Protein AF-A0A1E7HFW0-F1 (afdb_monomer)

Mean predicted aligned error: 6.42 Å

Secondary structure (DSSP, 8-state):
-EEEE-SBS-GGGHHHHHHHTT-PPEEEEPPPSSHHHHHHHHHHHHHTS-EEEESSSTHHHHHHHHHTT--EEEE-SSBPPGGGEEEEESSSSEEEEE-HHHHHHHHHT--EEEEEEEEETTEEEEEEPPPBPPP--S-HHHHHHHHHHHHHHHHHHHHHHSGGGB-TTS-TT--S--PPPS-----

Foldseek 3Di:
DEEEEAQFACPLCVQVVCLVVVARAEEEDAQDPDNVVSCVSQCSSPVSPHHYQHPDPRLVVVVVCVVVVHYYYDHWQAADDLQQFAWEDAPNATFTTGLVSLVSCVVVQDWYWYWYWHDDPPDIDIDIDDTDGQDDPPDPLVSSHVVSRVSSVVNNVVCVVVVVGHPPVHPGRPPPDNDHHPPPDDD

Structure (mmCIF, N/CA/C/O backbone):
data_AF-A0A1E7HFW0-F1
#
_entry.id   AF-A0A1E7HFW0-F1
#
loop_
_atom_site.group_PDB
_atom_site.id
_atom_site.type_symbol
_atom_site.label_atom_id
_atom_site.label_alt_id
_atom_site.label_comp_id
_atom_site.label_asym_id
_atom_site.label_entity_id
_atom_site.label_seq_id
_atom_site.pdbx_PDB_ins_code
_atom_site.Cartn_x
_atom_site.Cartn_y
_atom_site.Cartn_z
_atom_site.occupancy
_atom_site.B_iso_or_equiv
_atom_site.auth_seq_id
_atom_site.auth_comp_id
_atom_site.auth_asym_id
_atom_site.auth_atom_id
_atom_site.pdbx_PDB_model_num
ATOM 1 N N . MET A 1 1 ? 1.016 13.185 0.428 1.00 88.38 1 MET A N 1
ATOM 2 C CA . MET A 1 1 ? -0.066 12.323 -0.126 1.00 88.38 1 MET A CA 1
ATOM 3 C C . MET A 1 1 ? 0.080 10.892 0.393 1.00 88.38 1 MET A C 1
ATOM 5 O O . MET A 1 1 ? 1.208 10.469 0.607 1.00 88.38 1 MET A O 1
ATOM 9 N N . LEU A 1 2 ? -1.009 10.140 0.602 1.00 93.56 2 LEU A N 1
ATOM 10 C CA . LEU A 1 2 ? -0.927 8.701 0.902 1.00 93.56 2 LEU A CA 1
ATOM 11 C C . LEU A 1 2 ? -0.995 7.886 -0.392 1.00 93.56 2 LEU A C 1
ATOM 13 O O . LEU A 1 2 ? -1.908 8.076 -1.191 1.00 93.56 2 LEU A O 1
ATOM 17 N N . CYS A 1 3 ? -0.052 6.966 -0.569 1.00 94.75 3 CYS A N 1
ATOM 18 C CA . CYS A 1 3 ? 0.027 6.077 -1.718 1.00 94.75 3 CYS A CA 1
ATOM 19 C C . CYS A 1 3 ? -0.244 4.630 -1.286 1.00 94.75 3 CYS A C 1
ATOM 21 O O . CYS A 1 3 ? 0.474 4.078 -0.448 1.00 94.75 3 CYS A O 1
ATOM 23 N N . LEU A 1 4 ? -1.268 4.009 -1.872 1.00 96.38 4 LEU A N 1
ATOM 24 C CA . LEU A 1 4 ? -1.574 2.587 -1.701 1.00 96.38 4 LEU A CA 1
ATOM 25 C C . LEU A 1 4 ? -0.850 1.773 -2.774 1.00 96.38 4 LEU A C 1
ATOM 27 O O . LEU A 1 4 ? -1.007 2.048 -3.959 1.00 96.38 4 LEU A O 1
ATOM 31 N N . THR A 1 5 ? -0.120 0.738 -2.369 1.00 96.12 5 THR A N 1
ATOM 32 C CA . THR A 1 5 ? 0.483 -0.226 -3.295 1.00 96.12 5 THR A CA 1
ATOM 33 C C . THR A 1 5 ? 0.464 -1.648 -2.717 1.00 96.12 5 THR A C 1
ATOM 35 O O . THR A 1 5 ? -0.148 -1.905 -1.674 1.00 96.12 5 THR A O 1
ATOM 38 N N . ALA A 1 6 ? 1.077 -2.600 -3.417 1.00 96.56 6 ALA A N 1
ATOM 39 C CA . ALA A 1 6 ? 1.129 -4.014 -3.051 1.00 96.56 6 ALA A CA 1
ATOM 40 C C . ALA A 1 6 ? 2.408 -4.669 -3.592 1.00 96.56 6 ALA A C 1
ATOM 42 O O . ALA A 1 6 ? 3.078 -4.098 -4.452 1.00 96.56 6 ALA A O 1
ATOM 43 N N . HIS A 1 7 ? 2.717 -5.887 -3.141 1.00 96.44 7 HIS A N 1
ATOM 44 C CA . HIS A 1 7 ? 3.818 -6.702 -3.658 1.00 96.44 7 HIS A CA 1
ATOM 45 C C . HIS A 1 7 ? 3.451 -7.300 -5.026 1.00 96.44 7 HIS A C 1
ATOM 47 O O . HIS A 1 7 ? 3.286 -8.513 -5.180 1.00 96.44 7 HIS A O 1
ATOM 53 N N . ILE A 1 8 ? 3.263 -6.427 -6.015 1.00 96.06 8 ILE A N 1
ATOM 54 C CA . ILE A 1 8 ? 2.925 -6.760 -7.397 1.00 96.06 8 ILE A CA 1
ATOM 55 C C . ILE A 1 8 ? 3.973 -6.175 -8.345 1.00 96.06 8 ILE A C 1
ATOM 57 O O . ILE A 1 8 ? 4.439 -5.054 -8.139 1.00 96.06 8 ILE A O 1
ATOM 61 N N . GLY A 1 9 ? 4.347 -6.944 -9.368 1.00 94.94 9 GLY A N 1
ATOM 62 C CA . GLY A 1 9 ? 5.375 -6.566 -10.332 1.00 94.94 9 GLY A CA 1
ATOM 63 C C . GLY A 1 9 ? 6.689 -6.219 -9.635 1.00 94.94 9 GLY A C 1
ATOM 64 O O . GLY A 1 9 ? 7.229 -7.036 -8.892 1.00 94.94 9 GLY A O 1
ATOM 65 N N . ASN A 1 10 ? 7.197 -5.006 -9.865 1.00 91.88 10 ASN A N 1
ATOM 66 C CA . ASN A 1 10 ? 8.382 -4.502 -9.170 1.00 91.88 10 ASN A CA 1
ATOM 67 C C . ASN A 1 10 ? 8.060 -3.214 -8.404 1.00 91.88 10 ASN A C 1
ATOM 69 O O . ASN A 1 10 ? 8.336 -2.104 -8.855 1.00 91.88 10 ASN A O 1
ATOM 73 N N . TRP A 1 11 ? 7.463 -3.370 -7.227 1.00 91.38 11 TRP A N 1
ATOM 74 C CA . TRP A 1 11 ? 7.089 -2.246 -6.369 1.00 91.38 11 TRP A CA 1
ATOM 75 C C . TRP A 1 11 ? 8.300 -1.447 -5.856 1.00 91.38 11 TRP A C 1
ATOM 77 O O . TRP A 1 11 ? 8.152 -0.265 -5.557 1.00 91.38 11 TRP A O 1
ATOM 87 N N . GLU A 1 12 ? 9.493 -2.051 -5.777 1.00 87.81 12 GLU A N 1
ATOM 88 C CA . GLU A 1 12 ? 10.718 -1.381 -5.304 1.00 87.81 12 GLU A CA 1
ATOM 89 C C . GLU A 1 12 ? 11.195 -0.278 -6.258 1.00 87.81 12 GLU A C 1
ATOM 91 O O . GLU A 1 12 ? 11.922 0.618 -5.841 1.00 87.81 12 GLU A O 1
ATOM 96 N N . ILE A 1 13 ? 10.762 -0.307 -7.524 1.00 89.38 13 ILE A N 1
ATOM 97 C CA . ILE A 1 13 ? 11.070 0.738 -8.509 1.00 89.38 13 ILE A CA 1
ATOM 98 C C . ILE A 1 13 ? 10.159 1.969 -8.342 1.00 89.38 13 ILE A C 1
ATOM 100 O O . ILE A 1 13 ? 10.544 3.067 -8.743 1.00 89.38 13 ILE A O 1
ATOM 104 N N . ILE A 1 14 ? 8.975 1.831 -7.726 1.00 91.19 14 ILE A N 1
ATOM 105 C CA . ILE A 1 14 ? 8.011 2.939 -7.577 1.00 91.19 14 ILE A CA 1
ATOM 106 C C . ILE A 1 14 ? 8.654 4.172 -6.920 1.00 91.19 14 ILE A C 1
ATOM 108 O O . ILE A 1 14 ? 8.516 5.258 -7.486 1.00 91.19 14 ILE A O 1
ATOM 112 N N . PRO A 1 15 ? 9.385 4.055 -5.789 1.00 88.06 15 PRO A N 1
ATOM 113 C CA . PRO A 1 15 ? 10.046 5.199 -5.176 1.00 88.06 15 PRO A CA 1
ATOM 114 C C . PRO A 1 15 ? 10.989 5.947 -6.115 1.00 88.06 15 PRO A C 1
ATOM 116 O O . PRO A 1 15 ? 10.942 7.171 -6.172 1.00 88.06 15 PRO A O 1
ATOM 119 N N . SER A 1 16 ? 11.797 5.220 -6.889 1.00 86.56 16 SER A N 1
ATOM 120 C CA . SER A 1 16 ? 12.740 5.813 -7.837 1.00 86.56 16 SER A CA 1
ATOM 121 C C . SER A 1 16 ? 12.022 6.544 -8.970 1.00 86.56 16 SER A C 1
ATOM 123 O O . SER A 1 16 ? 12.433 7.642 -9.331 1.00 86.56 16 SER A O 1
ATOM 125 N N . VAL A 1 17 ? 10.928 5.984 -9.502 1.00 88.81 17 VAL A N 1
ATOM 126 C CA . VAL A 1 17 ? 10.126 6.659 -10.538 1.00 88.81 17 VAL A CA 1
ATOM 127 C C . VAL A 1 17 ? 9.519 7.950 -9.993 1.00 88.81 17 VAL A C 1
ATOM 129 O O . VAL A 1 17 ? 9.636 8.984 -10.640 1.00 88.81 17 VAL A O 1
ATOM 132 N N . LEU A 1 18 ? 8.918 7.918 -8.799 1.00 89.06 18 LEU A N 1
ATOM 133 C CA . LEU A 1 18 ? 8.331 9.111 -8.175 1.00 89.06 18 LEU A CA 1
ATOM 134 C C . LEU A 1 18 ? 9.384 10.192 -7.903 1.00 89.06 18 LEU A C 1
ATOM 136 O O . LEU A 1 18 ? 9.167 11.356 -8.226 1.00 89.06 18 LEU A O 1
ATOM 140 N N . SER A 1 19 ? 10.560 9.804 -7.407 1.00 87.00 19 SER A N 1
ATOM 141 C CA . SER A 1 19 ? 11.686 10.722 -7.245 1.00 87.00 19 SER A CA 1
ATOM 142 C C . SER A 1 19 ? 12.137 11.364 -8.560 1.00 87.00 19 SER A C 1
ATOM 144 O O . SER A 1 19 ? 12.390 12.565 -8.591 1.00 87.00 19 SER A O 1
ATOM 146 N N . LEU A 1 20 ? 12.233 10.594 -9.650 1.00 86.62 20 LEU A N 1
ATOM 147 C CA . LEU A 1 20 ? 12.609 11.118 -10.971 1.00 86.62 20 LEU A CA 1
ATOM 148 C C . LEU A 1 20 ? 11.553 12.069 -11.555 1.00 86.62 20 LEU A C 1
ATOM 150 O O . LEU A 1 20 ? 11.892 12.922 -12.369 1.00 86.62 20 LEU A O 1
ATOM 154 N N . LEU A 1 21 ? 10.295 11.942 -11.127 1.00 86.94 21 LEU A N 1
ATOM 155 C CA . LEU A 1 21 ? 9.209 12.862 -11.471 1.00 86.94 21 LEU A CA 1
ATOM 156 C C . LEU A 1 21 ? 9.182 14.126 -10.590 1.00 86.94 21 LEU A C 1
ATOM 158 O O . LEU A 1 21 ? 8.360 15.004 -10.832 1.00 86.94 21 LEU A O 1
ATOM 162 N N . GLY A 1 22 ? 10.088 14.244 -9.612 1.00 84.56 22 GLY A N 1
ATOM 163 C CA . GLY A 1 22 ? 10.210 15.406 -8.728 1.00 84.56 22 GLY A CA 1
ATOM 164 C C . GLY A 1 22 ? 9.552 15.246 -7.355 1.00 84.56 22 GLY A C 1
ATOM 165 O O . GLY A 1 22 ? 9.647 16.159 -6.540 1.00 84.56 22 GLY A O 1
ATOM 166 N N . ASP A 1 23 ? 8.953 14.087 -7.062 1.00 85.25 23 ASP A N 1
ATOM 167 C CA . ASP A 1 23 ? 8.208 13.824 -5.826 1.00 85.25 23 ASP A CA 1
ATOM 168 C C . ASP A 1 23 ? 8.845 12.685 -5.004 1.00 85.25 23 ASP A C 1
ATOM 170 O O . ASP A 1 23 ? 8.295 11.579 -4.936 1.00 85.25 23 ASP A O 1
ATOM 174 N N . PRO A 1 24 ? 10.007 12.902 -4.356 1.00 83.19 24 PRO A N 1
ATOM 175 C CA . PRO A 1 24 ? 10.690 11.852 -3.608 1.00 83.19 24 PRO A CA 1
ATOM 176 C C . PRO A 1 24 ? 9.816 11.322 -2.455 1.00 83.19 24 PRO A C 1
ATOM 178 O O . PRO A 1 24 ? 9.456 12.077 -1.541 1.00 83.19 24 PRO A O 1
ATOM 181 N N . PRO A 1 25 ? 9.459 10.023 -2.454 1.00 86.19 25 PRO A N 1
ATOM 182 C CA . PRO A 1 25 ? 8.541 9.483 -1.466 1.00 86.19 25 PRO A CA 1
ATOM 183 C C . PRO A 1 25 ? 9.260 8.983 -0.209 1.00 86.19 25 PRO A C 1
ATOM 185 O O . PRO A 1 25 ? 10.434 8.608 -0.209 1.00 86.19 25 PRO A O 1
ATOM 188 N N . ALA A 1 26 ? 8.500 8.890 0.877 1.00 84.56 26 ALA A N 1
ATOM 189 C CA . ALA A 1 26 ? 8.861 8.171 2.083 1.00 84.56 26 ALA A CA 1
ATOM 190 C C . ALA A 1 26 ? 8.182 6.789 2.095 1.00 84.56 26 ALA A C 1
ATOM 192 O O . ALA A 1 26 ? 6.956 6.670 2.093 1.00 84.56 26 ALA A O 1
ATOM 193 N N . SER A 1 27 ? 8.977 5.724 2.116 1.00 81.62 27 SER A N 1
ATOM 194 C CA . SER A 1 27 ? 8.494 4.340 2.095 1.00 81.62 27 SER A CA 1
ATOM 195 C C . SER A 1 27 ? 8.430 3.773 3.508 1.00 81.62 27 SER A C 1
ATOM 197 O O . SER A 1 27 ? 9.433 3.779 4.220 1.00 81.62 27 SER A O 1
ATOM 199 N N . VAL A 1 28 ? 7.274 3.256 3.932 1.00 80.75 28 VAL A N 1
ATOM 200 C CA . VAL A 1 28 ? 7.159 2.586 5.237 1.00 80.75 28 VAL A CA 1
ATOM 201 C C . VAL A 1 28 ? 7.624 1.138 5.103 1.00 80.75 28 VAL A C 1
ATOM 203 O O . VAL A 1 28 ? 7.056 0.375 4.326 1.00 80.75 28 VAL A O 1
ATOM 206 N N . GLY A 1 29 ? 8.642 0.742 5.867 1.00 75.88 29 GLY A N 1
ATOM 207 C CA . GLY A 1 29 ? 9.241 -0.590 5.763 1.00 75.88 29 GLY A CA 1
ATOM 208 C C . GLY A 1 29 ? 9.782 -1.115 7.087 1.00 75.88 29 GLY A C 1
ATOM 209 O O . GLY A 1 29 ? 9.997 -0.363 8.037 1.00 75.88 29 GLY A O 1
ATOM 210 N N . ARG A 1 30 ? 9.964 -2.433 7.184 1.00 72.75 30 ARG A N 1
ATOM 211 C CA . ARG A 1 30 ? 10.752 -3.058 8.256 1.00 72.75 30 ARG A CA 1
ATOM 212 C C . ARG A 1 30 ? 12.169 -3.291 7.736 1.00 72.75 30 ARG A C 1
ATOM 214 O O . ARG A 1 30 ? 12.279 -3.656 6.565 1.00 72.75 30 ARG A O 1
ATOM 221 N N . PRO A 1 31 ? 13.204 -3.119 8.575 1.00 73.19 31 PRO A N 1
ATOM 222 C CA . PRO A 1 31 ? 14.538 -3.588 8.235 1.00 73.19 31 PRO A CA 1
ATOM 223 C C . PRO A 1 31 ? 14.492 -5.072 7.875 1.00 73.19 31 PRO A C 1
ATOM 225 O O . PRO A 1 31 ? 13.770 -5.847 8.514 1.00 73.19 31 PRO A O 1
ATOM 228 N N . LEU A 1 32 ? 15.225 -5.455 6.838 1.00 76.62 32 LEU A N 1
ATOM 229 C CA . LEU A 1 32 ? 15.355 -6.848 6.426 1.00 76.62 32 LEU A CA 1
ATOM 230 C C . LEU A 1 32 ? 16.324 -7.576 7.367 1.00 76.62 32 LEU A C 1
ATOM 232 O O . LEU A 1 32 ? 17.281 -6.989 7.865 1.00 76.62 32 LEU A O 1
ATOM 236 N N . GLU A 1 33 ? 16.084 -8.869 7.610 1.00 77.38 33 GLU A N 1
ATOM 237 C CA . GLU A 1 33 ? 16.897 -9.660 8.553 1.00 77.38 33 GLU A CA 1
ATOM 238 C C . GLU A 1 33 ? 18.359 -9.776 8.100 1.00 77.38 33 GLU A C 1
ATOM 240 O O . GLU A 1 33 ? 19.281 -9.743 8.915 1.00 77.38 33 GLU A O 1
ATOM 245 N N . PHE A 1 34 ? 18.586 -9.869 6.787 1.00 84.56 34 PHE A N 1
ATOM 246 C CA . PHE A 1 34 ? 19.926 -9.928 6.223 1.00 84.56 34 PHE A CA 1
ATOM 247 C C . PHE A 1 34 ? 20.457 -8.526 5.906 1.00 84.56 34 PHE A C 1
ATOM 249 O O . PHE A 1 34 ? 20.066 -7.896 4.922 1.00 84.56 34 PHE A O 1
ATOM 256 N N . ARG A 1 35 ? 21.404 -8.062 6.728 1.00 81.25 35 ARG A N 1
ATOM 257 C CA . ARG A 1 35 ? 21.937 -6.689 6.710 1.00 81.25 35 ARG A CA 1
ATOM 258 C C . ARG A 1 35 ? 22.440 -6.213 5.346 1.00 81.25 35 ARG A C 1
ATOM 260 O O . ARG A 1 35 ? 22.181 -5.074 4.978 1.00 81.25 35 ARG A O 1
ATOM 267 N N . ALA A 1 36 ? 23.166 -7.041 4.594 1.00 80.50 36 ALA A N 1
ATOM 268 C CA . ALA A 1 36 ? 23.695 -6.606 3.297 1.00 80.50 36 ALA A CA 1
ATOM 269 C C . ALA A 1 36 ? 22.567 -6.327 2.289 1.00 80.50 36 ALA A C 1
ATOM 271 O O . ALA A 1 36 ? 22.640 -5.373 1.518 1.00 80.50 36 ALA A O 1
ATOM 272 N N . PHE A 1 37 ? 21.492 -7.116 2.342 1.00 80.19 37 PHE A N 1
ATOM 273 C CA . PHE A 1 37 ? 20.3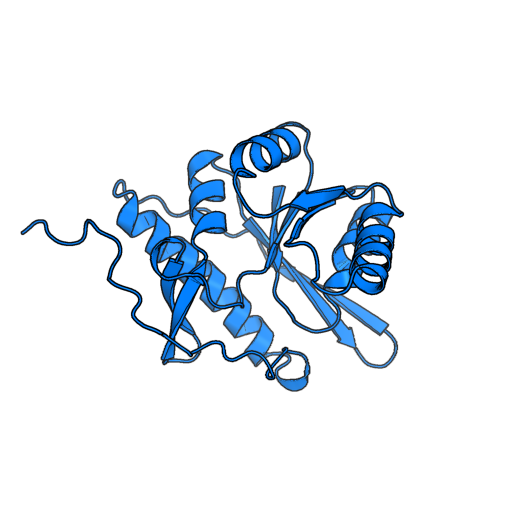16 -6.897 1.507 1.00 80.19 37 PHE A CA 1
ATOM 274 C C . PHE A 1 37 ? 19.479 -5.709 1.996 1.00 80.19 37 PHE A C 1
ATOM 276 O O . PHE A 1 37 ? 18.993 -4.937 1.176 1.00 80.19 37 PHE A O 1
ATOM 283 N N . ASP A 1 38 ? 19.385 -5.495 3.312 1.00 82.38 38 ASP A N 1
ATOM 284 C CA . ASP A 1 38 ? 18.758 -4.298 3.889 1.00 82.38 38 ASP A CA 1
ATOM 285 C C . ASP A 1 38 ? 19.436 -3.000 3.422 1.00 82.38 38 ASP A C 1
ATOM 287 O O . ASP A 1 38 ? 18.758 -2.062 2.999 1.00 82.38 38 ASP A O 1
ATOM 291 N N . LEU A 1 39 ? 20.774 -2.969 3.427 1.00 82.38 39 LEU A N 1
ATOM 292 C CA . LEU A 1 39 ? 21.561 -1.831 2.943 1.00 82.38 39 LEU A CA 1
ATOM 293 C C . LEU A 1 39 ? 21.359 -1.591 1.445 1.00 82.38 39 LEU A C 1
ATOM 295 O O . LEU A 1 39 ? 21.209 -0.446 1.027 1.00 82.38 39 LEU A O 1
ATOM 299 N N . LEU A 1 40 ? 21.316 -2.659 0.647 1.00 82.50 40 LEU A N 1
ATOM 300 C CA . LEU A 1 40 ? 21.077 -2.571 -0.791 1.00 82.50 40 LEU A CA 1
ATOM 301 C C . LEU A 1 40 ? 19.680 -2.010 -1.092 1.00 82.50 40 LEU A C 1
ATOM 303 O O . LEU A 1 40 ? 19.555 -1.037 -1.834 1.00 82.50 40 LEU A O 1
ATOM 307 N N . VAL A 1 41 ? 18.632 -2.576 -0.487 1.00 79.56 41 VAL A N 1
ATOM 308 C CA . VAL A 1 41 ? 17.240 -2.139 -0.699 1.00 79.56 41 VAL A CA 1
ATOM 309 C C . VAL A 1 41 ? 17.027 -0.716 -0.187 1.00 79.56 41 VAL A C 1
ATOM 311 O O . VAL A 1 41 ? 16.412 0.104 -0.870 1.00 79.56 41 VAL A O 1
ATOM 314 N N . SER A 1 42 ? 17.562 -0.393 0.991 1.00 79.12 42 SER A N 1
ATOM 315 C CA . SER A 1 42 ? 17.499 0.965 1.534 1.00 79.12 42 SER A CA 1
ATOM 316 C C . SER A 1 42 ? 18.232 1.953 0.633 1.00 79.12 42 SER A C 1
ATOM 318 O O . SER A 1 42 ? 17.673 3.001 0.331 1.00 79.12 42 SER A O 1
ATOM 320 N N . GLY A 1 43 ? 19.411 1.585 0.122 1.00 79.62 43 GLY A N 1
ATOM 321 C CA . GLY A 1 43 ? 20.163 2.384 -0.842 1.00 79.62 43 GLY A CA 1
ATOM 322 C C . GLY A 1 43 ? 19.342 2.717 -2.085 1.00 79.62 43 GLY A C 1
ATOM 323 O O . GLY A 1 43 ? 19.230 3.888 -2.432 1.00 79.62 43 GLY A O 1
ATOM 324 N N . PHE A 1 44 ? 18.679 1.731 -2.701 1.00 78.19 44 PHE A N 1
ATOM 325 C CA . PHE A 1 44 ? 17.788 1.976 -3.846 1.00 78.19 44 PHE A CA 1
ATOM 326 C C . PHE A 1 44 ? 16.634 2.929 -3.513 1.00 78.19 44 PHE A C 1
ATOM 328 O O . PHE A 1 44 ? 16.320 3.825 -4.298 1.00 78.19 44 PHE A O 1
ATOM 335 N N . ARG A 1 45 ? 16.023 2.770 -2.333 1.00 78.00 45 ARG A N 1
ATOM 336 C CA . ARG A 1 45 ? 14.902 3.607 -1.878 1.00 78.00 45 ARG A CA 1
ATOM 337 C C . ARG A 1 45 ? 15.314 5.037 -1.531 1.00 78.00 45 ARG A C 1
ATOM 339 O O . ARG A 1 45 ? 14.467 5.925 -1.598 1.00 78.00 45 ARG A O 1
ATOM 346 N N . THR A 1 46 ? 16.574 5.272 -1.164 1.00 81.50 46 THR A N 1
ATOM 347 C CA . THR A 1 46 ? 17.077 6.603 -0.789 1.00 81.50 46 THR A CA 1
ATOM 348 C C . THR A 1 46 ? 17.908 7.283 -1.871 1.00 81.50 46 THR A C 1
ATOM 350 O O . THR A 1 46 ? 18.128 8.487 -1.774 1.00 81.50 46 THR A O 1
ATOM 353 N N . TRP A 1 47 ? 18.358 6.556 -2.902 1.00 75.25 47 TRP A N 1
ATOM 354 C CA . TRP A 1 47 ? 19.275 7.070 -3.929 1.00 75.25 47 TRP A CA 1
ATOM 355 C C . TRP A 1 47 ? 18.768 8.378 -4.545 1.00 75.25 47 TRP A C 1
ATOM 357 O O . TRP A 1 47 ? 19.484 9.374 -4.572 1.00 75.25 47 TRP A O 1
ATOM 367 N N . HIS A 1 48 ? 17.504 8.427 -4.958 1.00 75.25 48 HIS A N 1
ATOM 368 C CA . HIS A 1 48 ? 16.925 9.615 -5.586 1.00 75.25 48 HIS A CA 1
ATOM 369 C C . HIS A 1 48 ? 16.202 10.532 -4.581 1.00 75.25 48 HIS A C 1
ATOM 371 O O . HIS A 1 48 ? 15.134 11.067 -4.864 1.00 75.25 48 HIS A O 1
ATOM 377 N N . GLY A 1 49 ? 16.745 10.681 -3.368 1.00 75.75 49 GLY A N 1
ATOM 378 C CA . GLY A 1 49 ? 16.204 11.581 -2.339 1.00 75.75 49 GLY A CA 1
ATOM 379 C C . GLY A 1 49 ? 14.985 11.047 -1.579 1.00 75.75 49 GLY A C 1
ATOM 380 O O . GLY A 1 49 ? 14.415 11.765 -0.760 1.00 75.75 49 GLY A O 1
ATOM 381 N N . GLY A 1 50 ? 14.585 9.796 -1.827 1.00 78.50 50 GLY A N 1
ATOM 382 C CA . GLY A 1 50 ? 13.562 9.115 -1.038 1.00 78.50 50 GLY A CA 1
ATOM 383 C C . GLY A 1 50 ? 14.029 8.827 0.392 1.00 78.50 50 GLY A C 1
ATOM 384 O O . GLY A 1 50 ? 15.207 8.942 0.734 1.00 78.50 50 GLY A O 1
ATOM 385 N N . SER A 1 51 ? 13.099 8.431 1.256 1.00 80.94 51 SER A N 1
ATOM 386 C CA . SER A 1 51 ? 13.416 8.039 2.635 1.00 80.94 51 SER A CA 1
ATOM 387 C C . SER A 1 51 ? 12.720 6.740 3.023 1.00 80.94 51 SER A C 1
ATOM 389 O O . SER A 1 51 ? 11.679 6.384 2.471 1.00 80.94 51 SER A O 1
ATOM 391 N N . VAL A 1 52 ? 13.289 6.015 3.987 1.00 81.88 52 VAL A N 1
ATOM 392 C CA . VAL A 1 52 ? 12.668 4.816 4.562 1.00 81.88 52 VAL A CA 1
ATOM 393 C C . VAL A 1 52 ? 12.236 5.127 5.988 1.00 81.88 52 VAL A C 1
ATOM 395 O O . VAL A 1 52 ? 13.048 5.500 6.831 1.00 81.88 52 VAL A O 1
ATOM 398 N N . ILE A 1 53 ? 10.943 4.973 6.262 1.00 81.12 53 ILE A N 1
ATOM 399 C CA . ILE A 1 53 ? 10.377 5.118 7.599 1.00 81.12 53 ILE A CA 1
ATOM 400 C C . ILE A 1 53 ? 10.278 3.716 8.219 1.00 81.12 53 ILE A C 1
ATOM 402 O O . ILE A 1 53 ? 9.511 2.889 7.711 1.00 81.12 53 ILE A O 1
ATOM 406 N N . PRO A 1 54 ? 11.004 3.426 9.315 1.00 76.88 54 PRO A N 1
ATOM 407 C CA . PRO A 1 54 ? 10.934 2.127 9.972 1.00 76.88 54 PRO A CA 1
ATOM 408 C C . PRO A 1 54 ? 9.527 1.859 10.517 1.00 76.88 54 PRO A C 1
ATOM 410 O O . PRO A 1 54 ? 8.799 2.771 10.901 1.00 76.88 54 PRO A O 1
ATOM 413 N N . THR A 1 55 ? 9.115 0.595 10.562 1.00 68.62 55 THR A N 1
ATOM 414 C CA . THR A 1 55 ? 7.805 0.202 11.099 1.00 68.62 55 THR A CA 1
ATOM 415 C C . THR A 1 55 ? 7.869 0.094 12.624 1.00 68.62 55 THR A C 1
ATOM 417 O O . THR A 1 55 ? 8.720 -0.615 13.149 1.00 68.62 55 THR A O 1
ATOM 420 N N . GLY A 1 56 ? 6.931 0.737 13.328 1.00 62.62 56 GLY A N 1
ATOM 421 C CA . GLY A 1 56 ? 6.882 0.795 14.798 1.00 62.62 56 GLY A CA 1
ATOM 422 C C . GLY A 1 56 ? 7.149 2.216 15.303 1.00 62.62 56 GLY A C 1
ATOM 423 O O . GLY A 1 56 ? 8.132 2.833 14.919 1.00 62.62 56 GLY A O 1
ATOM 424 N N . HIS A 1 57 ? 6.228 2.781 16.096 1.00 57.44 57 HIS A N 1
ATOM 425 C CA . HIS A 1 57 ? 6.243 4.189 16.558 1.00 57.44 57 HIS A CA 1
ATOM 426 C C . HIS A 1 57 ? 6.369 5.260 15.445 1.00 57.44 57 HIS A C 1
ATOM 428 O O . HIS A 1 57 ? 6.621 6.437 15.700 1.00 57.44 57 HIS A O 1
ATOM 434 N N . SER A 1 58 ? 6.103 4.877 14.196 1.00 68.81 58 SER A N 1
ATOM 435 C CA . SER A 1 58 ? 6.346 5.672 12.990 1.00 68.81 58 SER A CA 1
ATOM 436 C C . SER A 1 58 ? 5.250 6.666 12.633 1.00 68.81 58 SER A C 1
ATOM 438 O O . SER A 1 58 ? 5.446 7.503 11.758 1.00 68.81 58 SER A O 1
ATOM 440 N N . MET A 1 59 ? 4.115 6.637 13.333 1.00 76.38 59 MET A N 1
ATOM 441 C CA . MET A 1 59 ? 2.984 7.533 13.082 1.00 76.38 59 MET A CA 1
ATOM 442 C C . MET A 1 59 ? 3.407 9.010 13.112 1.00 76.38 59 MET A C 1
ATOM 444 O O . MET A 1 59 ? 3.002 9.783 12.251 1.00 76.38 59 MET A O 1
ATOM 448 N N . ARG A 1 60 ? 4.261 9.416 14.063 1.00 80.75 60 ARG A N 1
ATOM 449 C CA . ARG A 1 60 ? 4.751 10.803 14.152 1.00 80.75 60 ARG A CA 1
ATOM 450 C C . ARG A 1 60 ? 5.629 11.182 12.955 1.00 80.75 60 ARG A C 1
ATOM 452 O O . ARG A 1 60 ? 5.503 12.293 12.449 1.00 80.75 60 ARG A O 1
ATOM 459 N N . ILE A 1 61 ? 6.483 10.264 12.502 1.00 83.75 61 ILE A N 1
ATOM 460 C CA . ILE A 1 61 ? 7.386 10.471 11.360 1.00 83.75 61 ILE A CA 1
ATOM 461 C C . ILE A 1 61 ? 6.579 10.543 10.062 1.00 83.75 61 ILE A C 1
ATOM 463 O O . ILE A 1 61 ? 6.756 11.477 9.289 1.00 83.75 61 ILE A O 1
ATOM 467 N N . ILE A 1 62 ? 5.626 9.627 9.873 1.00 85.44 62 ILE A N 1
ATOM 468 C CA . ILE A 1 62 ? 4.708 9.619 8.729 1.00 85.44 62 ILE A CA 1
ATOM 469 C C . ILE A 1 62 ? 3.923 10.931 8.668 1.00 85.44 62 ILE A C 1
ATOM 471 O O . ILE A 1 62 ? 3.874 11.575 7.626 1.00 85.44 62 ILE A O 1
ATOM 475 N N . LEU A 1 63 ? 3.352 11.372 9.793 1.00 84.88 63 LEU A N 1
ATOM 476 C CA . LEU A 1 63 ? 2.624 12.641 9.854 1.00 84.88 63 LEU A CA 1
ATOM 477 C C . LEU A 1 63 ? 3.526 13.843 9.550 1.00 84.88 63 LEU A C 1
ATOM 479 O O . LEU A 1 63 ? 3.071 14.782 8.903 1.00 84.88 63 LEU A O 1
ATOM 483 N N . LYS A 1 64 ? 4.790 13.827 9.992 1.00 85.69 64 LYS A N 1
ATOM 484 C CA . LYS A 1 64 ? 5.764 14.876 9.662 1.00 85.69 64 LYS A CA 1
ATOM 485 C C . LYS A 1 64 ? 6.062 14.902 8.159 1.00 85.69 64 LYS A C 1
ATOM 487 O O . LYS A 1 64 ? 5.975 15.973 7.573 1.00 85.69 64 LYS A O 1
ATOM 492 N N . ALA A 1 65 ? 6.335 13.749 7.548 1.00 85.44 65 ALA A N 1
ATOM 493 C CA . ALA A 1 65 ? 6.583 13.638 6.110 1.00 85.44 65 ALA A CA 1
ATOM 494 C C . ALA A 1 65 ? 5.375 14.126 5.293 1.00 85.44 65 ALA A C 1
ATOM 496 O O . ALA A 1 65 ? 5.513 14.939 4.386 1.00 85.44 65 ALA A O 1
ATOM 497 N N . LEU A 1 66 ? 4.161 13.722 5.679 1.00 86.25 66 LEU A N 1
ATOM 498 C CA . LEU A 1 66 ? 2.931 14.174 5.026 1.00 86.25 66 LEU A CA 1
ATOM 499 C C . LEU A 1 66 ? 2.722 15.690 5.146 1.00 86.25 66 LEU A C 1
ATOM 501 O O . LEU A 1 66 ? 2.316 16.317 4.172 1.00 86.25 66 LEU A O 1
ATOM 505 N N . LYS A 1 67 ? 3.023 16.289 6.308 1.00 84.69 67 LYS A N 1
ATOM 506 C CA . LYS A 1 67 ? 2.981 17.751 6.499 1.00 84.69 67 LYS A CA 1
ATOM 507 C C . LYS A 1 67 ? 4.005 18.499 5.643 1.00 84.69 67 LYS A C 1
ATOM 509 O O . LYS A 1 67 ? 3.778 19.657 5.327 1.00 84.69 67 LYS A O 1
ATOM 514 N N . GLN A 1 68 ? 5.111 17.852 5.286 1.00 84.88 68 GLN A N 1
ATOM 515 C CA . GLN A 1 68 ? 6.150 18.400 4.409 1.00 84.88 68 GLN A CA 1
ATOM 516 C C . GLN A 1 68 ? 5.834 18.198 2.917 1.00 84.88 68 GLN A C 1
ATOM 518 O O . GLN A 1 68 ? 6.674 18.487 2.076 1.00 84.88 68 GLN A O 1
ATOM 523 N N . GLY A 1 69 ? 4.641 17.696 2.581 1.00 82.06 69 GLY A N 1
ATOM 524 C CA . GLY A 1 69 ? 4.224 17.452 1.200 1.00 82.06 69 GLY A CA 1
ATOM 525 C C . GLY A 1 69 ? 4.664 16.099 0.637 1.00 82.06 69 GLY A C 1
ATOM 526 O O . GLY A 1 69 ? 4.229 15.740 -0.452 1.00 82.06 69 GLY A O 1
ATOM 527 N N . SER A 1 70 ? 5.436 15.294 1.376 1.00 86.38 70 SER A N 1
ATOM 528 C CA . SER A 1 70 ? 5.947 14.017 0.871 1.00 86.38 70 SER A CA 1
ATOM 529 C C . SER A 1 70 ? 4.832 13.015 0.548 1.00 86.38 70 SER A C 1
ATOM 531 O O . SER A 1 70 ? 3.766 12.962 1.184 1.00 86.38 70 SER A O 1
ATOM 533 N N . ILE A 1 71 ? 5.103 12.157 -0.433 1.00 90.31 71 ILE A N 1
ATOM 534 C CA . ILE A 1 71 ? 4.296 10.971 -0.720 1.00 90.31 71 ILE A CA 1
ATOM 535 C C . ILE A 1 71 ? 4.696 9.872 0.264 1.00 90.31 71 ILE A C 1
ATOM 537 O O . ILE A 1 71 ? 5.878 9.592 0.414 1.00 90.31 71 ILE A O 1
ATOM 541 N N . VAL A 1 72 ? 3.736 9.233 0.933 1.00 90.88 72 VAL A N 1
ATOM 542 C CA . VAL A 1 72 ? 4.004 8.094 1.821 1.00 90.88 72 VAL A CA 1
ATOM 543 C C . VAL A 1 72 ? 3.421 6.821 1.227 1.00 90.88 72 VAL A C 1
ATOM 545 O O . VAL A 1 72 ? 2.200 6.692 1.131 1.00 90.88 72 VAL A O 1
ATOM 548 N N . GLY A 1 73 ? 4.293 5.889 0.840 1.00 90.75 73 GLY A N 1
ATOM 549 C CA . GLY A 1 73 ? 3.924 4.597 0.257 1.00 90.75 73 GLY A CA 1
ATOM 550 C C . GLY A 1 73 ? 3.655 3.528 1.316 1.00 90.75 73 GLY A C 1
ATOM 551 O O . GLY A 1 73 ? 4.475 3.322 2.215 1.00 90.75 73 GLY A O 1
ATOM 552 N N . ILE A 1 74 ? 2.515 2.839 1.203 1.00 91.62 74 ILE A N 1
ATOM 553 C CA . ILE A 1 74 ? 2.108 1.745 2.094 1.00 91.62 74 ILE A CA 1
ATOM 554 C C . ILE A 1 74 ? 1.698 0.518 1.271 1.00 91.62 74 ILE A C 1
ATOM 556 O O . ILE A 1 74 ? 0.805 0.595 0.425 1.00 91.62 74 ILE A O 1
ATOM 560 N N . LEU A 1 75 ? 2.320 -0.626 1.574 1.00 93.81 75 LEU A N 1
ATOM 561 C CA . LEU A 1 75 ? 1.958 -1.935 1.029 1.00 93.81 75 LEU A CA 1
ATOM 562 C C . LEU A 1 75 ? 0.897 -2.592 1.921 1.00 93.81 75 LEU A C 1
ATOM 564 O O . LEU A 1 75 ? 1.132 -2.792 3.114 1.00 93.81 75 LEU A O 1
ATOM 568 N N . LEU A 1 76 ? -0.271 -2.916 1.358 1.00 94.44 76 LEU A N 1
ATOM 569 C CA . LEU A 1 76 ? -1.445 -3.366 2.132 1.00 94.44 76 LEU A CA 1
ATOM 570 C C . LEU A 1 76 ? -1.744 -4.874 2.017 1.00 94.44 76 LEU A C 1
ATOM 572 O O . LEU A 1 76 ? -2.643 -5.398 2.667 1.00 94.44 76 LEU A O 1
ATOM 576 N N . ASP A 1 77 ? -1.007 -5.596 1.186 1.00 94.12 77 ASP A N 1
ATOM 577 C CA . ASP A 1 77 ? -1.332 -6.958 0.759 1.00 94.12 77 ASP A CA 1
ATOM 578 C C . ASP A 1 77 ? -0.681 -8.064 1.601 1.00 94.12 77 ASP A C 1
ATOM 580 O O . ASP A 1 77 ? -0.903 -9.245 1.344 1.00 94.12 77 ASP A O 1
ATOM 584 N N . GLN A 1 78 ? 0.085 -7.710 2.633 1.00 91.75 78 GLN A N 1
ATOM 585 C CA . GLN A 1 78 ? 0.607 -8.668 3.607 1.00 91.75 78 GLN A CA 1
ATOM 586 C C . GLN A 1 78 ? -0.295 -8.792 4.836 1.00 91.75 78 GLN A C 1
ATOM 588 O O . GLN A 1 78 ? -1.055 -7.891 5.192 1.00 91.75 78 GLN A O 1
ATOM 593 N N . ARG A 1 79 ? -0.208 -9.941 5.515 1.00 89.62 79 ARG A N 1
ATOM 594 C CA . ARG A 1 79 ? -0.963 -10.171 6.752 1.00 89.62 79 ARG A CA 1
ATOM 595 C C . ARG A 1 79 ? -0.431 -9.261 7.859 1.00 89.62 79 ARG A C 1
ATOM 597 O O . ARG A 1 79 ? 0.779 -9.181 8.077 1.00 89.62 79 ARG A O 1
ATOM 604 N N . ALA A 1 80 ? -1.341 -8.621 8.577 1.00 89.06 80 ALA A N 1
ATOM 605 C CA . ALA A 1 80 ? -1.009 -7.901 9.796 1.00 89.06 80 ALA A CA 1
ATOM 606 C C . ALA A 1 80 ? -0.909 -8.856 10.994 1.00 89.06 80 ALA A C 1
ATOM 608 O O . ALA A 1 80 ? -1.366 -10.002 10.942 1.00 89.06 80 ALA A O 1
ATOM 609 N N . LYS A 1 81 ? -0.331 -8.369 12.097 1.00 86.12 81 LYS A N 1
ATOM 610 C CA . LYS A 1 81 ? -0.586 -8.972 13.410 1.00 86.12 81 LYS A CA 1
ATOM 611 C C . LYS A 1 81 ? -2.049 -8.728 13.789 1.00 86.12 81 LYS A C 1
ATOM 613 O O . LYS A 1 81 ? -2.626 -7.725 13.379 1.00 86.12 81 LYS A O 1
ATOM 618 N N . TRP A 1 82 ? -2.618 -9.609 14.605 1.00 82.25 82 TRP A N 1
ATOM 619 C CA . TRP A 1 82 ? -4.033 -9.570 14.987 1.00 82.25 82 TRP A CA 1
ATOM 620 C C . TRP A 1 82 ? -4.479 -8.214 15.568 1.00 82.25 82 TRP A C 1
ATOM 622 O O . TRP A 1 82 ? -5.469 -7.658 15.118 1.00 82.25 82 TRP A O 1
ATOM 632 N N . HIS A 1 83 ? -3.688 -7.611 16.461 1.00 83.56 83 HIS A N 1
ATOM 633 C CA . HIS A 1 83 ? -3.972 -6.302 17.073 1.00 83.56 83 HIS A CA 1
ATOM 634 C C . HIS A 1 83 ? -3.631 -5.097 16.173 1.00 83.56 83 HIS A C 1
ATOM 636 O O . HIS A 1 83 ? -3.918 -3.951 16.515 1.00 83.56 83 HIS A O 1
ATOM 642 N N . GLU A 1 84 ? -2.979 -5.320 15.031 1.00 87.00 84 GLU A N 1
ATOM 643 C CA . GLU A 1 84 ? -2.617 -4.272 14.063 1.00 87.00 84 GLU A CA 1
ATOM 644 C C . GLU A 1 84 ? -3.568 -4.258 12.854 1.00 87.00 84 GLU A C 1
ATOM 646 O O . GLU A 1 84 ? -3.483 -3.362 12.008 1.00 87.00 84 GLU A O 1
ATOM 651 N N . GLY A 1 85 ? -4.454 -5.251 12.746 1.00 91.44 85 GLY A N 1
ATOM 652 C CA . GLY A 1 85 ? -5.291 -5.471 11.577 1.00 91.44 85 GLY A CA 1
ATOM 653 C C . GLY A 1 85 ? -6.788 -5.430 11.846 1.00 91.44 85 GLY A C 1
ATOM 654 O O . GLY A 1 85 ? -7.240 -5.336 12.982 1.00 91.44 85 GLY A O 1
ATOM 655 N N . VAL A 1 86 ? -7.541 -5.479 10.753 1.00 94.94 86 VAL A N 1
ATOM 656 C CA . VAL A 1 86 ? -8.977 -5.777 10.717 1.00 94.94 86 VAL A CA 1
ATOM 657 C C . VAL A 1 86 ? -9.210 -6.894 9.706 1.00 94.94 86 VAL A C 1
ATOM 659 O O . VAL A 1 86 ? -8.407 -7.080 8.784 1.00 94.94 86 VAL A O 1
ATOM 662 N N . LEU A 1 87 ? -10.284 -7.658 9.880 1.00 95.25 87 LEU A N 1
ATOM 663 C CA . LEU A 1 87 ? -10.665 -8.676 8.909 1.00 95.25 87 LEU A CA 1
ATOM 664 C C . LEU A 1 87 ? -11.227 -8.007 7.653 1.00 95.25 87 LEU A C 1
ATOM 666 O O . LEU A 1 87 ? -12.100 -7.150 7.726 1.00 95.25 87 LEU A O 1
ATOM 670 N N . THR A 1 88 ? -10.715 -8.414 6.498 1.00 96.50 88 THR A N 1
ATOM 671 C CA . THR A 1 88 ? -11.205 -7.986 5.185 1.00 96.50 88 THR A CA 1
ATOM 672 C C . THR A 1 88 ? -11.410 -9.195 4.293 1.00 96.50 88 THR A C 1
ATOM 674 O O . THR A 1 88 ? -10.603 -10.127 4.332 1.00 96.50 88 THR A O 1
ATOM 677 N N . ASP A 1 89 ? -12.421 -9.143 3.438 1.00 97.06 89 ASP A N 1
ATOM 678 C CA . ASP A 1 89 ? -12.564 -10.067 2.324 1.00 97.06 89 ASP A CA 1
ATOM 679 C C . ASP A 1 89 ? -11.507 -9.775 1.249 1.00 97.06 89 ASP A C 1
ATOM 681 O O . ASP A 1 89 ? -11.351 -8.628 0.813 1.00 97.06 89 ASP A O 1
ATOM 685 N N . PHE A 1 90 ? -10.759 -10.808 0.861 1.00 97.06 90 PHE A N 1
ATOM 686 C CA . PHE A 1 90 ? -9.788 -10.773 -0.227 1.00 97.06 90 PHE A CA 1
ATOM 687 C C . PHE A 1 90 ? -9.914 -12.066 -1.034 1.00 97.06 90 PHE A C 1
ATOM 689 O O . PHE A 1 90 ? -9.493 -13.135 -0.574 1.00 97.06 90 PHE A O 1
ATOM 696 N N . PHE A 1 91 ? -10.501 -11.959 -2.229 1.00 97.00 91 PHE A N 1
ATOM 697 C CA . PHE A 1 91 ? -10.904 -13.087 -3.075 1.00 97.00 91 PHE A CA 1
ATOM 698 C C . PHE A 1 91 ? -11.925 -14.033 -2.411 1.00 97.00 91 PHE A C 1
ATOM 700 O O . PHE A 1 91 ? -11.790 -15.254 -2.515 1.00 97.00 91 PHE A O 1
ATOM 707 N N . GLY A 1 92 ? -12.935 -13.499 -1.710 1.00 96.19 92 GLY A N 1
ATOM 708 C CA . GLY A 1 92 ? -13.970 -14.317 -1.058 1.00 96.19 92 GLY A CA 1
ATOM 709 C C . GLY A 1 92 ? -13.482 -15.069 0.186 1.00 96.19 92 GLY A C 1
ATOM 710 O O . GLY A 1 92 ? -14.134 -16.000 0.660 1.00 96.19 92 GLY A O 1
ATOM 711 N N . ARG A 1 93 ? -12.287 -14.733 0.683 1.00 94.94 93 ARG A N 1
ATOM 712 C CA . ARG A 1 93 ? -11.663 -15.342 1.858 1.00 94.94 93 ARG A CA 1
ATOM 713 C C . ARG A 1 93 ? -11.206 -14.251 2.808 1.00 94.94 93 ARG A C 1
ATOM 715 O O . ARG A 1 93 ? -10.542 -13.298 2.399 1.00 94.94 93 ARG A O 1
ATOM 722 N N . LEU A 1 94 ? -11.474 -14.445 4.095 1.00 94.88 94 LEU A N 1
ATOM 723 C CA . LEU A 1 94 ? -11.027 -13.520 5.130 1.00 94.88 94 LEU A CA 1
ATOM 724 C C . LEU A 1 94 ? -9.495 -13.471 5.211 1.00 94.88 94 LEU A C 1
ATOM 726 O O . LEU A 1 94 ? -8.809 -14.497 5.207 1.00 94.88 94 LEU A O 1
ATOM 730 N N . ALA A 1 95 ? -8.965 -12.258 5.329 1.00 94.56 95 ALA A N 1
ATOM 731 C CA . ALA A 1 95 ? -7.565 -11.972 5.598 1.00 94.56 95 ALA A CA 1
ATOM 732 C C . ALA A 1 95 ? -7.457 -10.857 6.648 1.00 94.56 95 ALA A C 1
ATOM 734 O O . ALA A 1 95 ? -8.202 -9.882 6.612 1.00 94.56 95 ALA A O 1
ATOM 735 N N . CYS A 1 96 ? -6.511 -10.987 7.581 1.00 95.19 96 CYS A N 1
ATOM 736 C CA . CYS A 1 96 ? -6.227 -9.948 8.574 1.00 95.19 96 CYS A CA 1
ATOM 737 C C . CYS A 1 96 ? -5.319 -8.887 7.922 1.00 95.19 96 CYS A C 1
ATOM 739 O O . CYS A 1 96 ? -4.147 -9.149 7.617 1.00 95.19 96 CYS A O 1
ATOM 741 N N . THR A 1 97 ? -5.870 -7.705 7.653 1.00 95.19 97 THR A N 1
ATOM 742 C CA . THR A 1 97 ? -5.241 -6.638 6.859 1.00 95.19 97 THR A CA 1
ATOM 743 C C . THR A 1 97 ? -4.859 -5.458 7.728 1.00 95.19 97 THR A C 1
ATOM 745 O O . THR A 1 97 ? -5.623 -5.053 8.597 1.00 95.19 97 THR A O 1
ATOM 748 N N . ASN A 1 98 ? -3.669 -4.898 7.496 1.00 92.88 98 ASN A N 1
ATOM 749 C CA . ASN A 1 98 ? -3.160 -3.775 8.276 1.00 92.88 98 ASN A CA 1
ATOM 750 C C . ASN A 1 98 ? -4.087 -2.561 8.132 1.00 92.88 98 ASN A C 1
ATOM 752 O O . ASN A 1 98 ? -4.343 -2.090 7.029 1.00 92.88 98 ASN A O 1
ATOM 756 N N . LYS A 1 99 ? -4.557 -2.025 9.255 1.00 93.25 99 LYS A N 1
ATOM 757 C CA . LYS A 1 99 ? -5.506 -0.903 9.273 1.00 93.25 99 LYS A CA 1
ATOM 758 C C . LYS A 1 99 ? -4.847 0.482 9.316 1.00 93.25 99 LYS A C 1
ATOM 760 O O . LYS A 1 99 ? -5.524 1.508 9.372 1.00 93.25 99 LYS A O 1
ATOM 765 N N . GLY A 1 100 ? -3.517 0.528 9.329 1.00 91.50 100 GLY A N 1
ATOM 766 C CA . GLY A 1 100 ? -2.704 1.733 9.475 1.00 91.50 100 GLY A CA 1
ATOM 767 C C . GLY A 1 100 ? -2.943 2.763 8.375 1.00 91.50 100 GLY A C 1
ATOM 768 O O . GLY A 1 100 ? -3.003 3.953 8.674 1.00 91.50 100 GLY A O 1
ATOM 769 N N . LEU A 1 101 ? -3.161 2.320 7.132 1.00 93.69 101 LEU A N 1
ATOM 770 C CA . LEU A 1 101 ? -3.498 3.214 6.021 1.00 93.69 101 LEU A CA 1
ATOM 771 C C . LEU A 1 101 ? -4.842 3.923 6.252 1.00 93.69 101 LEU A C 1
ATOM 773 O O . LEU A 1 101 ? -4.913 5.143 6.131 1.00 93.69 101 LEU A O 1
ATOM 777 N N . ALA A 1 102 ? -5.884 3.184 6.649 1.00 95.19 102 ALA A N 1
ATOM 778 C CA . ALA A 1 102 ? -7.189 3.761 6.972 1.00 95.19 102 ALA A CA 1
ATOM 779 C C . ALA A 1 102 ? -7.105 4.716 8.171 1.00 95.19 102 ALA A C 1
ATOM 781 O O . ALA A 1 102 ? -7.627 5.827 8.109 1.00 95.19 102 ALA A O 1
ATOM 782 N N . LEU A 1 103 ? -6.382 4.331 9.229 1.00 93.00 103 LEU A N 1
ATOM 783 C CA . LEU A 1 103 ? -6.132 5.193 10.389 1.00 93.00 103 LEU A CA 1
ATOM 784 C C . LEU A 1 103 ? -5.439 6.505 10.007 1.00 93.00 103 LEU A C 1
ATOM 786 O O . LEU A 1 103 ? -5.835 7.568 10.485 1.00 93.00 103 LEU A O 1
ATOM 790 N N . LEU A 1 104 ? -4.409 6.436 9.161 1.00 91.69 104 LEU A N 1
ATOM 791 C CA . LEU A 1 104 ? -3.690 7.608 8.672 1.00 91.69 104 LEU A CA 1
ATOM 792 C C . LEU A 1 104 ? -4.609 8.514 7.859 1.00 91.69 104 LEU A C 1
ATOM 794 O O . LEU A 1 104 ? -4.710 9.697 8.175 1.00 91.69 104 LEU A O 1
ATOM 798 N N . ALA A 1 105 ? -5.311 7.952 6.875 1.00 93.69 105 ALA A N 1
ATOM 799 C CA . ALA A 1 105 ? -6.200 8.694 5.990 1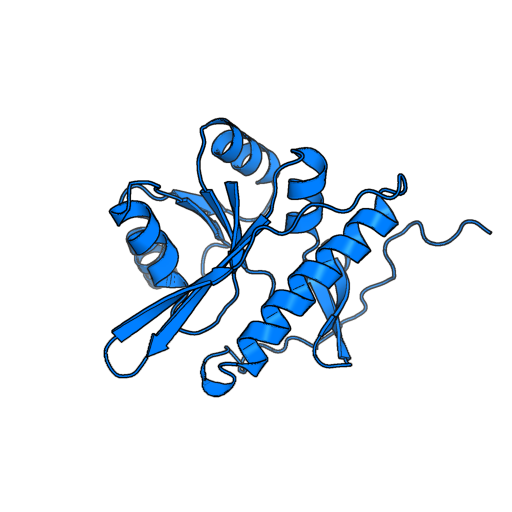.00 93.69 105 ALA A CA 1
ATOM 800 C C . ALA A 1 105 ? -7.333 9.389 6.771 1.00 93.69 105 ALA A C 1
ATOM 802 O O . ALA A 1 105 ? -7.575 10.582 6.590 1.00 93.69 105 ALA A O 1
ATOM 803 N N . LEU A 1 106 ? -7.952 8.691 7.732 1.00 93.56 106 LEU A N 1
ATOM 804 C CA . LEU A 1 106 ? -8.962 9.257 8.636 1.00 93.56 106 LEU A CA 1
ATOM 805 C C . LEU A 1 106 ? -8.402 10.366 9.533 1.00 93.56 106 LEU A C 1
ATOM 807 O O . LEU A 1 106 ? -9.098 11.345 9.805 1.00 93.56 106 LEU A O 1
ATOM 811 N N . LYS A 1 107 ? -7.159 10.234 10.004 1.00 90.44 107 LYS A N 1
ATOM 812 C CA . LYS A 1 107 ? -6.542 11.221 10.897 1.00 90.44 107 LYS A CA 1
ATOM 813 C C . LYS A 1 107 ? -6.190 12.522 10.180 1.00 90.44 107 LYS A C 1
ATOM 815 O O . LYS A 1 107 ? -6.366 13.587 10.758 1.00 90.44 107 LYS A O 1
ATOM 820 N N . ILE A 1 108 ? -5.668 12.432 8.961 1.00 87.88 108 ILE A N 1
ATOM 821 C CA . ILE A 1 108 ? -5.196 13.603 8.206 1.00 87.88 108 ILE A CA 1
ATOM 822 C C . ILE A 1 108 ? -6.251 14.168 7.252 1.00 87.88 108 ILE A C 1
ATOM 824 O O . ILE A 1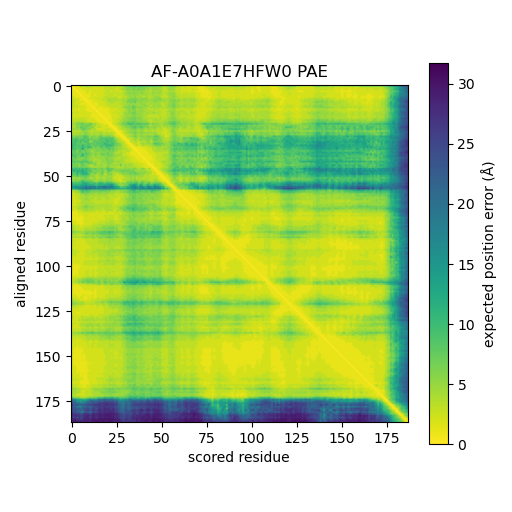 108 ? -6.084 15.278 6.766 1.00 87.88 108 ILE A O 1
ATOM 828 N N . GLY A 1 109 ? -7.312 13.409 6.963 1.00 85.31 109 GLY A N 1
ATOM 829 C CA . GLY A 1 109 ? -8.342 13.807 6.004 1.00 85.31 109 GLY A CA 1
ATOM 830 C C . GLY A 1 109 ? -7.859 13.850 4.554 1.00 85.31 109 GLY A C 1
ATOM 831 O O . GLY A 1 109 ? -8.470 14.538 3.746 1.00 85.31 109 GLY A O 1
ATOM 832 N N . ALA A 1 110 ? -6.778 13.140 4.221 1.00 81.19 110 ALA A N 1
ATOM 833 C CA . ALA A 1 110 ? -6.218 13.132 2.875 1.00 81.19 110 ALA A CA 1
ATOM 834 C C . ALA A 1 110 ? -6.725 11.927 2.071 1.00 81.19 110 ALA A C 1
ATOM 836 O O . ALA A 1 110 ? -6.884 10.839 2.641 1.00 81.19 110 ALA A O 1
ATOM 837 N N . PRO A 1 111 ? -6.923 12.098 0.755 1.00 85.75 111 PRO A N 1
ATOM 838 C CA . PRO A 1 111 ? -7.210 10.991 -0.141 1.00 85.75 111 PRO A CA 1
ATOM 839 C C . PRO A 1 111 ? -6.039 10.004 -0.212 1.00 85.75 111 PRO A C 1
ATOM 841 O O . PRO A 1 111 ? -4.875 10.345 0.035 1.00 85.75 111 PRO A O 1
ATOM 844 N N . VAL A 1 112 ? -6.367 8.767 -0.579 1.00 95.81 112 VAL A N 1
ATOM 845 C CA . VAL A 1 112 ? -5.391 7.713 -0.864 1.00 95.81 112 VAL A CA 1
ATOM 846 C C . VAL A 1 112 ? -5.336 7.496 -2.369 1.00 95.81 112 VAL A C 1
ATOM 848 O O . VAL A 1 112 ? -6.358 7.204 -2.981 1.00 95.81 112 VAL A O 1
ATOM 851 N N . VAL A 1 113 ? -4.150 7.599 -2.964 1.00 96.06 113 VAL A N 1
ATOM 852 C CA . VAL A 1 113 ? -3.945 7.348 -4.397 1.00 96.06 113 VAL A CA 1
ATOM 853 C C . VAL A 1 113 ? -3.334 5.958 -4.584 1.00 96.06 113 VAL A C 1
ATOM 855 O O . VAL A 1 113 ? -2.243 5.706 -4.067 1.00 96.06 113 VAL A O 1
ATOM 858 N N . PRO A 1 114 ? -4.002 5.021 -5.277 1.00 97.19 114 PRO A N 1
ATOM 859 C CA . PRO A 1 114 ? -3.417 3.722 -5.576 1.00 97.19 114 PRO A CA 1
ATOM 860 C C . PRO A 1 114 ? -2.416 3.823 -6.730 1.00 97.19 114 PRO A C 1
ATOM 862 O O . PRO A 1 114 ? -2.769 4.279 -7.819 1.00 97.19 114 PRO A O 1
ATOM 865 N N . ILE A 1 115 ? -1.186 3.365 -6.500 1.00 96.38 115 ILE A N 1
ATOM 866 C CA . ILE A 1 115 ? -0.111 3.332 -7.496 1.00 96.38 115 ILE A CA 1
ATOM 867 C C . ILE A 1 115 ? 0.527 1.948 -7.479 1.00 96.38 115 ILE A C 1
ATOM 869 O O . ILE A 1 115 ? 0.982 1.459 -6.445 1.00 96.38 115 ILE A O 1
ATOM 873 N N . PHE A 1 116 ? 0.592 1.315 -8.643 1.00 97.06 116 PHE A N 1
ATOM 874 C CA . PHE A 1 116 ? 1.188 -0.007 -8.820 1.00 97.06 116 PHE A CA 1
ATOM 875 C C . PHE A 1 116 ? 2.149 0.009 -10.003 1.00 97.06 116 PHE A C 1
ATOM 877 O O . PHE A 1 116 ? 1.952 0.768 -10.951 1.00 97.06 116 PHE A O 1
ATOM 884 N N . LEU A 1 117 ? 3.160 -0.857 -9.982 1.00 96.19 117 LEU A N 1
ATOM 885 C CA . LEU A 1 117 ? 4.089 -1.016 -11.094 1.00 96.19 117 LEU A CA 1
ATOM 886 C C . LEU A 1 117 ? 4.094 -2.466 -11.553 1.00 96.19 117 LEU A C 1
ATOM 888 O O . LEU A 1 117 ? 4.466 -3.361 -10.800 1.00 96.19 117 LEU A O 1
ATOM 892 N N . VAL A 1 118 ? 3.700 -2.687 -12.800 1.00 97.06 118 VAL A N 1
ATOM 893 C CA . VAL A 1 118 ? 3.658 -4.020 -13.406 1.00 97.06 118 VAL A CA 1
ATOM 894 C C . VAL A 1 118 ? 4.639 -4.101 -14.562 1.00 97.06 118 VAL A C 1
ATOM 896 O O . VAL A 1 118 ? 4.952 -3.101 -15.206 1.00 97.06 118 VAL A O 1
ATOM 899 N N . ARG A 1 119 ? 5.146 -5.299 -14.824 1.00 95.75 119 ARG A N 1
ATOM 900 C CA . ARG A 1 119 ? 5.954 -5.593 -16.000 1.00 95.75 119 ARG A CA 1
ATOM 901 C C . ARG A 1 119 ? 5.057 -5.701 -17.229 1.00 95.75 119 ARG A C 1
ATOM 903 O O . ARG A 1 119 ? 4.009 -6.344 -17.171 1.00 95.75 119 ARG A O 1
ATOM 910 N N . ASP A 1 120 ? 5.499 -5.100 -18.324 1.00 94.88 120 ASP A N 1
ATOM 911 C CA . ASP A 1 120 ? 4.842 -5.112 -19.628 1.00 94.88 120 ASP A CA 1
ATOM 912 C C . ASP A 1 120 ? 5.903 -5.384 -20.706 1.00 94.88 120 ASP A C 1
ATOM 914 O O . ASP A 1 120 ? 6.661 -4.497 -21.111 1.00 94.88 120 ASP A O 1
ATOM 918 N N . GLY A 1 121 ? 6.065 -6.660 -21.070 1.00 93.88 121 GLY A N 1
ATOM 919 C CA . GLY A 1 121 ? 7.177 -7.116 -21.906 1.00 93.88 121 GLY A CA 1
ATOM 920 C C . GLY A 1 121 ? 8.540 -6.805 -21.274 1.00 93.88 121 GLY A C 1
ATOM 921 O O . GLY A 1 121 ? 8.854 -7.287 -20.184 1.00 93.88 121 GLY A O 1
ATOM 922 N N . SER A 1 122 ? 9.358 -6.004 -21.961 1.00 93.56 122 SER A N 1
ATOM 923 C CA . SER A 1 122 ? 10.663 -5.521 -21.482 1.00 93.56 122 SER A CA 1
ATOM 924 C C . SER A 1 122 ? 10.591 -4.206 -20.695 1.00 93.56 122 SER A C 1
ATOM 926 O O . SER A 1 122 ? 11.623 -3.717 -20.239 1.00 93.56 122 SER A O 1
ATOM 928 N N . ARG A 1 123 ? 9.397 -3.626 -20.529 1.00 94.19 123 ARG A N 1
ATOM 929 C CA . ARG A 1 123 ? 9.172 -2.336 -19.866 1.00 94.19 123 ARG A CA 1
ATOM 930 C C . ARG A 1 123 ? 8.423 -2.510 -18.546 1.00 94.19 123 ARG A C 1
ATOM 932 O O . ARG A 1 123 ? 7.920 -3.586 -18.219 1.00 94.19 123 ARG A O 1
ATOM 939 N N . PHE A 1 124 ? 8.333 -1.416 -17.797 1.00 94.38 124 PHE A N 1
ATOM 940 C CA . PHE A 1 124 ? 7.440 -1.291 -16.651 1.00 94.38 124 PHE A CA 1
ATOM 941 C C . PHE A 1 124 ? 6.317 -0.308 -16.972 1.00 94.38 124 PHE A C 1
ATOM 943 O O . PHE A 1 124 ? 6.543 0.721 -17.608 1.00 94.38 124 PHE A O 1
ATOM 950 N N . LYS A 1 125 ? 5.112 -0.623 -16.505 1.00 95.25 125 LYS A N 1
ATOM 951 C CA . LYS A 1 125 ? 3.919 0.207 -16.627 1.00 95.25 125 LYS A CA 1
ATOM 952 C C . LYS A 1 125 ? 3.457 0.632 -15.239 1.00 95.25 125 LYS A C 1
ATOM 954 O O . LYS A 1 125 ? 3.080 -0.210 -14.420 1.00 95.25 125 LYS A O 1
ATOM 959 N N . MET A 1 126 ? 3.464 1.940 -14.992 1.00 95.19 126 MET A N 1
ATOM 960 C CA . MET A 1 126 ? 2.906 2.521 -13.772 1.00 95.19 126 MET A CA 1
ATOM 961 C C . MET A 1 126 ? 1.398 2.698 -13.935 1.00 95.19 126 MET A C 1
ATOM 963 O O . MET A 1 126 ? 0.929 3.350 -14.866 1.00 95.19 126 MET A O 1
ATOM 967 N N . CYS A 1 127 ? 0.637 2.071 -13.048 1.00 95.62 127 CYS A N 1
ATOM 968 C CA . CYS A 1 127 ? -0.814 2.148 -12.998 1.00 95.62 127 CYS A CA 1
ATOM 969 C C . CYS A 1 127 ? -1.205 3.059 -11.835 1.00 95.62 127 CYS A C 1
ATOM 971 O O . CYS A 1 127 ? -1.133 2.637 -10.680 1.00 95.62 127 CYS A O 1
ATOM 973 N N . CYS A 1 128 ? -1.602 4.291 -12.148 1.00 94.25 128 CYS A N 1
ATOM 974 C CA . CYS A 1 128 ? -2.155 5.239 -11.186 1.00 94.25 128 CYS A CA 1
ATOM 975 C C . CYS A 1 128 ? -3.680 5.216 -11.300 1.00 94.25 128 CYS A C 1
ATOM 977 O O . CYS A 1 128 ? -4.226 5.543 -12.354 1.00 94.25 128 CYS A O 1
ATOM 979 N N . ASN A 1 129 ? -4.364 4.821 -10.231 1.00 91.75 129 ASN A N 1
ATOM 980 C CA . ASN A 1 129 ? -5.824 4.830 -10.196 1.00 91.75 129 ASN A CA 1
ATOM 981 C C . ASN A 1 129 ? -6.334 6.147 -9.596 1.00 91.75 129 ASN A C 1
ATOM 983 O O . ASN A 1 129 ? -5.591 6.872 -8.933 1.00 91.75 129 ASN A O 1
ATOM 987 N N . SER A 1 130 ? -7.620 6.436 -9.805 1.00 92.75 130 SER A N 1
ATOM 988 C CA . SER A 1 130 ? -8.292 7.575 -9.177 1.00 92.75 130 SER A CA 1
ATOM 989 C C . SER A 1 130 ? -8.147 7.547 -7.658 1.00 92.75 130 SER A C 1
ATOM 991 O O . SER A 1 130 ? -8.105 6.478 -7.040 1.00 92.75 130 SER A O 1
ATOM 993 N N . GLU A 1 131 ? -8.102 8.738 -7.062 1.00 93.62 131 GLU A N 1
ATOM 994 C CA . GLU A 1 131 ? -8.068 8.870 -5.615 1.00 93.62 131 GLU A CA 1
ATOM 995 C C . GLU A 1 131 ? -9.271 8.190 -4.952 1.00 93.62 131 GLU A C 1
ATOM 997 O O . GLU A 1 131 ? -10.407 8.240 -5.426 1.00 93.62 131 GLU A O 1
ATOM 1002 N N . VAL A 1 132 ? -9.008 7.564 -3.814 1.00 94.62 132 VAL A N 1
ATOM 1003 C CA . VAL A 1 132 ? -10.019 6.938 -2.977 1.00 94.62 132 VAL A CA 1
ATOM 1004 C C . VAL A 1 132 ? -10.280 7.878 -1.820 1.00 94.62 132 VAL A C 1
ATOM 1006 O O . VAL A 1 132 ? -9.413 8.109 -0.969 1.00 94.62 132 VAL A O 1
ATOM 1009 N N . ARG A 1 133 ? -11.484 8.446 -1.804 1.00 91.94 133 ARG A N 1
ATOM 1010 C CA . ARG A 1 133 ? -11.918 9.311 -0.713 1.00 91.94 133 ARG A CA 1
ATOM 1011 C C . ARG A 1 133 ? -12.188 8.488 0.533 1.00 91.94 133 ARG A C 1
ATOM 1013 O O . ARG A 1 133 ? -12.738 7.391 0.474 1.00 91.94 133 ARG A O 1
ATOM 1020 N N . VAL A 1 134 ? -11.816 9.064 1.667 1.00 93.81 134 VAL A N 1
ATOM 1021 C CA . VAL A 1 134 ? -12.022 8.444 2.969 1.00 93.81 134 VAL A CA 1
ATOM 1022 C C . VAL A 1 134 ? -13.499 8.513 3.333 1.00 93.81 134 VAL A C 1
ATOM 1024 O O . VAL A 1 134 ? -14.079 9.597 3.392 1.00 93.81 134 VAL A O 1
ATOM 1027 N N . ILE A 1 135 ? -14.095 7.360 3.619 1.00 94.50 135 ILE A N 1
ATOM 1028 C CA . ILE A 1 135 ? -15.480 7.260 4.081 1.00 94.50 135 ILE A CA 1
ATOM 1029 C C . ILE A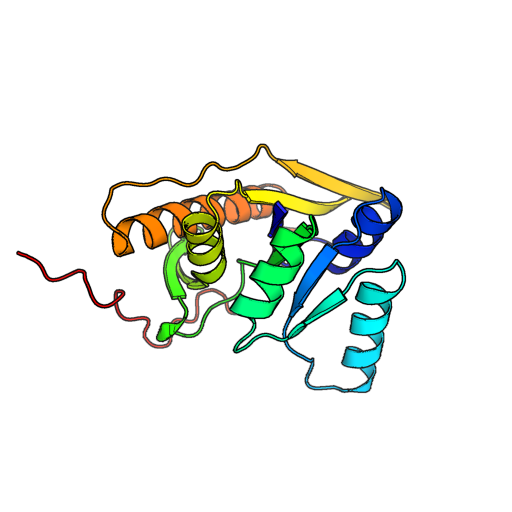 1 135 ? -1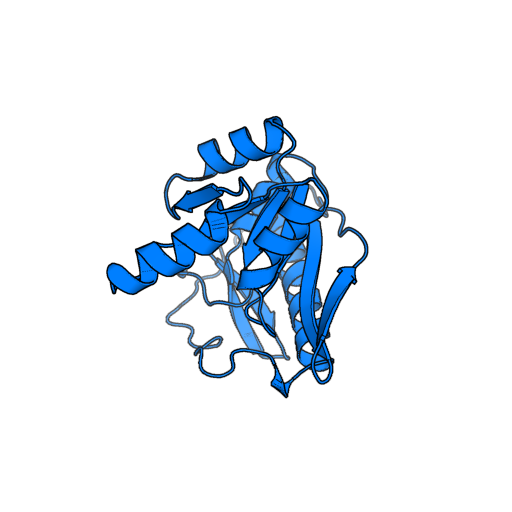5.526 7.524 5.589 1.00 94.50 135 ILE A C 1
ATOM 1031 O O . ILE A 1 135 ? -14.729 6.959 6.341 1.00 94.50 135 ILE A O 1
ATOM 1035 N N . ARG A 1 136 ? -16.457 8.379 6.027 1.00 95.12 136 ARG A N 1
ATOM 1036 C CA . ARG A 1 136 ? -16.707 8.705 7.438 1.00 95.12 136 ARG A CA 1
ATOM 1037 C C . ARG A 1 136 ? -18.186 8.513 7.749 1.00 95.12 136 ARG A C 1
ATOM 1039 O O . ARG A 1 136 ? -19.027 9.201 7.184 1.00 95.12 136 ARG A O 1
ATOM 1046 N N . THR A 1 137 ? -18.484 7.592 8.649 1.00 93.94 137 THR A N 1
ATOM 1047 C CA . THR A 1 137 ? -19.836 7.252 9.116 1.00 93.94 137 THR A CA 1
ATOM 1048 C C . THR A 1 137 ? -20.135 7.835 10.496 1.00 93.94 137 THR A C 1
ATOM 1050 O O . THR A 1 137 ? -21.259 7.727 10.970 1.00 93.94 137 THR A O 1
ATOM 1053 N N . GLY A 1 138 ? -19.131 8.425 11.155 1.00 92.06 138 GLY A N 1
ATOM 1054 C CA . GLY A 1 138 ? -19.211 8.892 12.543 1.00 92.06 138 GLY A CA 1
ATOM 1055 C C . GLY A 1 138 ? -18.754 7.843 13.562 1.00 92.06 138 GLY A C 1
ATOM 1056 O O . GLY A 1 138 ? -18.403 8.196 14.685 1.00 92.06 138 GLY A O 1
ATOM 1057 N N . TYR A 1 139 ? -18.652 6.573 13.159 1.00 94.19 139 TYR A N 1
ATOM 1058 C CA . TYR A 1 139 ? -18.189 5.478 14.008 1.00 94.19 139 TYR A CA 1
ATOM 1059 C C . TYR A 1 139 ? -16.782 5.047 13.610 1.00 94.19 139 TYR A C 1
ATOM 1061 O O . TYR A 1 139 ? -16.576 4.345 12.621 1.00 94.19 139 TYR A O 1
ATOM 1069 N N . LYS A 1 140 ? -15.791 5.430 14.420 1.00 92.31 140 LYS A N 1
ATOM 1070 C CA . LYS A 1 140 ? -14.368 5.239 14.097 1.00 92.31 140 LYS A CA 1
ATOM 1071 C C . LYS A 1 140 ? -13.994 3.789 13.767 1.00 92.31 140 LYS A C 1
ATOM 1073 O O . LYS A 1 140 ? -13.199 3.577 12.858 1.00 92.31 140 LYS A O 1
ATOM 1078 N N . ALA A 1 141 ? -14.527 2.808 14.498 1.00 93.06 141 ALA A N 1
ATOM 1079 C CA . ALA A 1 141 ? -14.247 1.393 14.237 1.00 93.06 141 ALA A CA 1
ATOM 1080 C C . ALA A 1 141 ? -14.752 0.973 12.845 1.00 93.06 141 ALA A C 1
ATOM 1082 O O . ALA A 1 141 ? -13.974 0.492 12.023 1.00 93.06 141 ALA A O 1
ATOM 1083 N N . LYS A 1 142 ? -16.014 1.293 12.546 1.00 95.25 142 LYS A N 1
ATOM 1084 C CA . LYS A 1 142 ? -16.661 1.032 11.256 1.00 95.25 142 LYS A CA 1
ATOM 1085 C C . LYS A 1 142 ? -15.962 1.744 10.095 1.00 95.25 142 LYS A C 1
ATOM 1087 O O . LYS A 1 142 ? -15.757 1.157 9.037 1.00 95.25 142 LYS A O 1
ATOM 1092 N N . ASP A 1 143 ? -15.530 2.987 10.302 1.00 96.50 143 ASP A N 1
ATOM 1093 C CA . ASP A 1 143 ? -14.788 3.755 9.299 1.00 96.50 143 ASP A CA 1
ATOM 1094 C C . ASP A 1 143 ? -13.467 3.073 8.937 1.00 96.50 143 ASP A C 1
ATOM 1096 O O . ASP A 1 143 ? -13.101 2.992 7.763 1.00 96.50 143 ASP A O 1
ATOM 1100 N N . ILE A 1 144 ? -12.745 2.554 9.931 1.00 96.50 144 ILE A N 1
ATOM 1101 C CA . ILE A 1 144 ? -11.491 1.835 9.698 1.00 96.50 144 ILE A CA 1
ATOM 1102 C C . ILE A 1 144 ? -11.742 0.579 8.859 1.00 96.50 144 ILE A C 1
ATOM 1104 O O . ILE A 1 144 ? -11.010 0.343 7.897 1.00 96.50 144 ILE A O 1
ATOM 1108 N N . GLU A 1 145 ? -12.765 -0.206 9.190 1.00 97.06 145 GLU A N 1
ATOM 1109 C CA . GLU A 1 145 ? -13.113 -1.437 8.473 1.00 97.06 145 GLU A CA 1
ATOM 1110 C C . GLU A 1 145 ? -13.523 -1.160 7.025 1.00 97.06 145 GLU A C 1
ATOM 1112 O O . GLU A 1 145 ? -12.928 -1.722 6.104 1.00 97.06 145 GLU A O 1
ATOM 1117 N N . ILE A 1 146 ? -14.461 -0.230 6.807 1.00 97.88 146 ILE A N 1
ATOM 1118 C CA . ILE A 1 146 ? -14.962 0.133 5.473 1.00 97.88 146 ILE A CA 1
ATOM 1119 C C . ILE A 1 146 ? -13.820 0.600 4.570 1.00 97.88 146 ILE A C 1
ATOM 1121 O O . ILE A 1 146 ? -13.676 0.116 3.445 1.00 97.88 146 ILE A O 1
ATOM 1125 N N . ASN A 1 147 ? -12.982 1.520 5.056 1.00 97.75 147 ASN A N 1
ATOM 1126 C CA . ASN A 1 147 ? -11.880 2.042 4.252 1.00 97.75 147 ASN A CA 1
ATOM 1127 C C . ASN A 1 147 ? -10.817 0.964 3.992 1.00 97.75 147 ASN A C 1
ATOM 1129 O O . ASN A 1 147 ? -10.346 0.831 2.865 1.00 97.75 147 ASN A O 1
ATOM 1133 N N . THR A 1 148 ? -10.469 0.147 4.994 1.00 97.69 148 THR A N 1
ATOM 1134 C CA . THR A 1 148 ? -9.491 -0.941 4.807 1.00 97.69 148 THR A CA 1
ATOM 1135 C C . THR A 1 148 ? -9.999 -1.974 3.799 1.00 97.69 148 THR A C 1
ATOM 1137 O O . THR A 1 148 ? -9.239 -2.423 2.937 1.00 97.69 148 THR A O 1
ATOM 1140 N N . GLN A 1 149 ? -11.291 -2.305 3.837 1.00 98.12 149 GLN A N 1
ATOM 1141 C CA . GLN A 1 149 ? -11.925 -3.175 2.851 1.00 98.12 149 GLN A CA 1
ATOM 1142 C C . GLN A 1 149 ? -11.914 -2.558 1.446 1.00 98.12 149 GLN A C 1
ATOM 1144 O O . GLN A 1 149 ? -11.620 -3.261 0.477 1.00 98.12 149 GLN A O 1
ATOM 1149 N N . ALA A 1 150 ? -12.201 -1.259 1.314 1.00 97.75 150 ALA A N 1
ATOM 1150 C CA . ALA A 1 150 ? -12.171 -0.562 0.028 1.00 97.75 150 ALA A CA 1
ATOM 1151 C C . ALA A 1 150 ? -10.770 -0.601 -0.604 1.00 97.75 150 ALA A C 1
ATOM 1153 O O . ALA A 1 150 ? -10.621 -0.973 -1.768 1.00 97.75 150 ALA A O 1
ATOM 1154 N N . TYR A 1 151 ? -9.727 -0.318 0.180 1.00 98.00 151 TYR A N 1
ATOM 1155 C CA . TYR A 1 151 ? -8.340 -0.414 -0.282 1.00 98.00 151 TYR A CA 1
ATOM 1156 C C . TYR A 1 151 ? -7.950 -1.851 -0.650 1.00 98.00 151 TYR A C 1
ATOM 1158 O O . TYR A 1 151 ? -7.283 -2.080 -1.659 1.00 98.00 151 TYR A O 1
ATOM 1166 N N . THR A 1 152 ? -8.420 -2.832 0.123 1.00 98.06 152 THR A N 1
ATOM 1167 C CA . THR A 1 152 ? -8.192 -4.258 -0.152 1.00 98.06 152 THR A CA 1
ATOM 1168 C C . THR A 1 152 ? -8.808 -4.680 -1.487 1.00 98.06 152 THR A C 1
ATOM 1170 O O . THR A 1 152 ? -8.145 -5.356 -2.271 1.00 98.06 152 THR A O 1
ATOM 1173 N N . LYS A 1 153 ? -10.024 -4.214 -1.811 1.00 98.06 153 LYS A N 1
ATOM 1174 C CA . LYS A 1 153 ? -10.670 -4.475 -3.112 1.00 98.06 153 LYS A CA 1
ATOM 1175 C C . LYS A 1 153 ? -9.891 -3.889 -4.290 1.00 98.06 153 LYS A C 1
ATOM 1177 O O . LYS A 1 153 ? -9.870 -4.480 -5.365 1.00 98.06 153 LYS A O 1
ATOM 1182 N N . ILE A 1 154 ? -9.222 -2.752 -4.102 1.00 98.19 154 ILE A N 1
ATOM 1183 C CA . ILE A 1 154 ? -8.381 -2.157 -5.150 1.00 98.19 154 ILE A CA 1
ATOM 1184 C C . ILE A 1 154 ? -7.163 -3.035 -5.417 1.00 98.19 154 ILE A C 1
ATOM 1186 O O . ILE A 1 154 ? -6.887 -3.353 -6.574 1.00 98.19 154 ILE A O 1
ATOM 1190 N N . VAL A 1 155 ? -6.481 -3.485 -4.361 1.00 98.06 155 VAL A N 1
ATOM 1191 C CA . VAL A 1 155 ? -5.392 -4.461 -4.491 1.00 98.06 155 VAL A CA 1
ATOM 1192 C C . VAL A 1 155 ? -5.897 -5.723 -5.192 1.00 98.06 155 VAL A C 1
ATOM 1194 O O . VAL A 1 155 ? -5.281 -6.169 -6.154 1.00 98.06 155 VAL A O 1
ATOM 1197 N N . GLU A 1 156 ? -7.048 -6.257 -4.776 1.00 98.12 156 GLU A N 1
ATOM 1198 C CA . GLU A 1 156 ? -7.660 -7.432 -5.402 1.00 98.12 156 GLU A CA 1
ATOM 1199 C C . GLU A 1 156 ? -7.898 -7.221 -6.904 1.00 98.12 156 GLU A C 1
ATOM 1201 O O . GLU A 1 156 ? -7.540 -8.077 -7.710 1.00 98.12 156 GLU A O 1
ATOM 1206 N N . SER A 1 157 ? -8.436 -6.064 -7.303 1.00 98.00 157 SER A N 1
ATOM 1207 C CA . SER A 1 157 ? -8.676 -5.740 -8.714 1.00 98.00 157 SER A CA 1
ATOM 1208 C C . SER A 1 157 ? -7.387 -5.723 -9.545 1.00 98.00 157 SER A C 1
ATOM 1210 O O . SER A 1 157 ? -7.373 -6.198 -10.682 1.00 98.00 157 SER A O 1
ATOM 1212 N N . MET A 1 158 ? -6.284 -5.243 -8.963 1.00 97.88 158 MET A N 1
ATOM 1213 C CA . MET A 1 158 ? -4.977 -5.226 -9.618 1.00 97.88 158 MET A CA 1
ATOM 1214 C C . MET A 1 158 ? -4.386 -6.625 -9.740 1.00 97.88 158 MET A C 1
ATOM 1216 O O . MET A 1 158 ? -3.878 -6.977 -10.803 1.00 97.88 158 MET A O 1
ATOM 1220 N N . VAL A 1 159 ? -4.512 -7.446 -8.695 1.00 97.88 159 VAL A N 1
ATOM 1221 C CA . VAL A 1 159 ? -4.093 -8.851 -8.736 1.00 97.88 159 VAL A CA 1
ATOM 1222 C C . VAL A 1 159 ? -4.931 -9.633 -9.751 1.00 97.88 159 VAL A C 1
ATOM 1224 O O . VAL A 1 159 ? -4.373 -10.409 -10.513 1.00 97.88 159 VAL A O 1
ATOM 1227 N N . ARG A 1 160 ? -6.245 -9.391 -9.858 1.00 97.81 160 ARG A N 1
ATOM 1228 C CA . ARG A 1 160 ? -7.095 -10.009 -10.898 1.00 97.81 160 ARG A CA 1
ATOM 1229 C C . ARG A 1 160 ? -6.648 -9.651 -12.312 1.00 97.81 160 ARG A C 1
ATOM 1231 O O . ARG A 1 160 ? -6.728 -10.492 -13.200 1.00 97.81 160 ARG A O 1
ATOM 1238 N N . ARG A 1 161 ? -6.185 -8.416 -12.522 1.00 97.62 161 ARG A N 1
ATOM 1239 C CA . ARG A 1 161 ? -5.702 -7.944 -13.827 1.00 97.62 161 ARG A CA 1
ATOM 1240 C C . ARG A 1 161 ? -4.318 -8.497 -14.179 1.00 97.62 161 ARG A C 1
ATOM 1242 O O . ARG A 1 161 ? -4.068 -8.781 -15.344 1.00 97.62 161 ARG A O 1
ATOM 1249 N N . TYR A 1 162 ? -3.438 -8.656 -13.191 1.00 97.50 162 TYR A N 1
ATOM 1250 C CA . TYR A 1 162 ? -2.061 -9.129 -13.375 1.00 97.50 162 TYR A CA 1
ATOM 1251 C C . TYR A 1 162 ? -1.723 -10.281 -12.415 1.00 97.50 162 TYR A C 1
ATOM 1253 O O . TYR A 1 162 ? -0.814 -10.153 -11.588 1.00 97.50 162 TYR A O 1
ATOM 1261 N N . PRO A 1 163 ? -2.427 -11.424 -12.507 1.00 97.19 163 PRO A N 1
ATOM 1262 C CA . PRO A 1 163 ? -2.348 -12.472 -11.495 1.00 97.19 163 PRO A CA 1
ATOM 1263 C C . PRO A 1 163 ? -0.951 -13.069 -11.399 1.00 97.19 163 PRO A C 1
ATOM 1265 O O . PRO A 1 163 ? -0.473 -13.305 -10.302 1.00 97.19 163 PRO A O 1
ATOM 1268 N N . THR A 1 164 ? -0.236 -13.236 -12.509 1.00 96.94 164 THR A N 1
ATOM 1269 C CA . THR A 1 164 ? 1.113 -13.827 -12.523 1.00 96.94 164 THR A CA 1
ATOM 1270 C C . THR A 1 164 ? 2.186 -12.963 -11.859 1.00 96.94 164 THR A C 1
ATOM 1272 O O . THR A 1 164 ? 3.288 -13.447 -11.622 1.00 96.94 164 THR A O 1
ATOM 1275 N N . GLN A 1 165 ? 1.889 -11.695 -11.564 1.00 97.31 165 GLN A N 1
ATOM 1276 C CA . GLN A 1 165 ? 2.868 -10.732 -11.057 1.00 97.31 165 GLN A CA 1
ATOM 1277 C C . GLN A 1 165 ? 2.714 -10.427 -9.568 1.00 97.31 165 GLN A C 1
ATOM 1279 O O . GLN A 1 165 ? 3.484 -9.633 -9.034 1.00 97.31 165 GLN A O 1
ATOM 1284 N N . TRP A 1 166 ? 1.725 -11.007 -8.891 1.00 97.44 166 TRP A N 1
ATOM 1285 C CA . TRP A 1 166 ? 1.578 -10.850 -7.448 1.00 97.44 166 TRP A CA 1
ATOM 1286 C C . TRP A 1 166 ? 2.451 -11.858 -6.693 1.00 97.44 166 TRP A C 1
ATOM 1288 O O . TRP A 1 166 ? 2.652 -12.984 -7.147 1.00 97.44 166 TRP A O 1
ATOM 1298 N N . ASN A 1 167 ? 2.975 -11.470 -5.529 1.00 93.94 167 ASN A N 1
ATOM 1299 C CA . ASN A 1 167 ? 3.829 -12.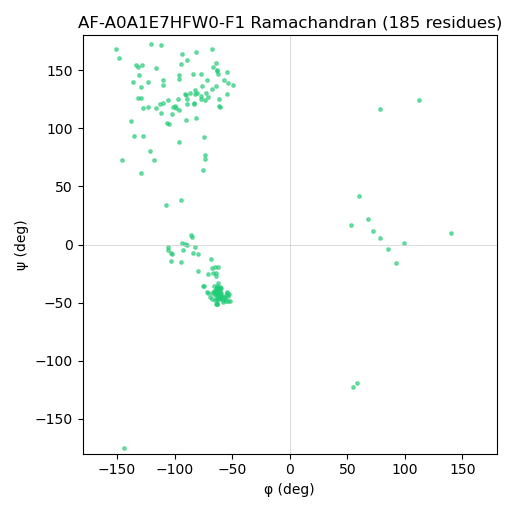329 -4.710 1.00 93.94 167 ASN A CA 1
ATOM 1300 C C . ASN A 1 167 ? 3.036 -13.452 -4.001 1.00 93.94 167 ASN A C 1
ATOM 1302 O O . ASN A 1 167 ? 2.794 -13.408 -2.791 1.00 93.94 167 ASN A O 1
ATOM 1306 N N . TRP A 1 168 ? 2.669 -14.493 -4.755 1.00 93.31 168 TRP A N 1
ATOM 1307 C CA . TRP A 1 168 ? 1.904 -15.654 -4.274 1.00 93.31 168 TRP A CA 1
ATOM 1308 C C . TRP A 1 168 ? 2.603 -16.477 -3.189 1.00 93.31 168 TRP A C 1
ATOM 1310 O O . TRP A 1 168 ? 1.941 -17.210 -2.454 1.00 93.31 168 TRP A O 1
ATOM 1320 N N . CYS A 1 169 ? 3.925 -16.360 -3.052 1.00 90.56 169 CYS A N 1
ATOM 1321 C CA . CYS A 1 169 ? 4.695 -17.099 -2.050 1.00 90.56 169 CYS A CA 1
ATOM 1322 C C . CYS A 1 169 ? 4.328 -16.690 -0.612 1.00 90.56 169 CYS A C 1
ATOM 1324 O O . CYS A 1 169 ? 4.579 -17.434 0.343 1.00 90.56 169 CYS A O 1
ATOM 1326 N N . TYR A 1 170 ? 3.720 -15.515 -0.426 1.00 90.56 170 TYR A N 1
ATOM 1327 C CA . TYR A 1 170 ? 3.308 -15.052 0.888 1.00 90.56 170 TYR A CA 1
ATOM 1328 C C . TYR A 1 170 ? 2.020 -15.741 1.362 1.00 90.56 170 TYR A C 1
ATOM 1330 O O . TYR A 1 170 ? 0.974 -15.694 0.720 1.00 90.56 170 TYR A O 1
ATOM 1338 N N . LYS A 1 171 ? 2.048 -16.316 2.572 1.00 90.31 171 LYS A N 1
ATOM 1339 C CA . LYS A 1 171 ? 0.868 -16.935 3.210 1.00 90.31 171 LYS A CA 1
ATOM 1340 C C . LYS A 1 171 ? -0.124 -15.868 3.703 1.00 90.31 171 LYS A C 1
ATOM 1342 O O . LYS A 1 171 ? -0.210 -15.620 4.910 1.00 90.31 171 LYS A O 1
ATOM 1347 N N . ARG A 1 172 ? -0.840 -15.229 2.770 1.00 93.50 172 ARG A N 1
ATOM 1348 C CA . ARG A 1 172 ? -1.768 -14.105 2.996 1.00 93.50 172 ARG A CA 1
ATOM 1349 C C . ARG A 1 172 ? -2.932 -14.463 3.919 1.00 93.50 172 ARG A C 1
ATOM 1351 O O . ARG A 1 172 ? -3.181 -13.748 4.883 1.00 93.50 172 ARG A O 1
ATOM 1358 N N . TRP A 1 173 ? -3.574 -15.604 3.683 1.00 92.06 173 TRP A N 1
ATOM 1359 C CA . TRP A 1 173 ? -4.752 -16.059 4.438 1.00 92.06 173 TRP A CA 1
ATOM 1360 C C . TRP A 1 173 ? -4.427 -16.824 5.729 1.00 92.06 173 TRP A C 1
ATOM 1362 O O . TRP A 1 173 ? -5.318 -17.402 6.344 1.00 92.06 173 TRP A O 1
ATOM 1372 N N . LYS A 1 174 ? -3.159 -16.879 6.162 1.00 84.81 174 LYS A N 1
ATOM 1373 C CA . LYS A 1 174 ? -2.809 -17.550 7.422 1.00 84.81 174 LYS A CA 1
ATOM 1374 C C . LYS A 1 174 ? -3.242 -16.680 8.607 1.00 84.81 174 LYS A C 1
ATOM 1376 O O . LYS A 1 174 ? -2.475 -15.829 9.055 1.00 84.81 174 LYS A O 1
ATOM 1381 N N . ILE A 1 175 ? -4.455 -16.911 9.104 1.00 70.88 175 ILE A N 1
ATOM 1382 C CA . ILE A 1 175 ? -5.020 -16.268 10.296 1.00 70.88 175 ILE A CA 1
ATOM 1383 C C . ILE A 1 175 ? -4.646 -17.116 11.519 1.00 70.88 175 ILE A C 1
ATOM 1385 O O . ILE A 1 175 ? -4.897 -18.316 11.539 1.00 70.88 175 ILE A O 1
ATOM 1389 N N . LYS A 1 176 ? -4.013 -16.514 12.531 1.00 58.78 176 LYS A N 1
ATOM 1390 C CA . LYS A 1 176 ? -3.621 -17.189 13.784 1.00 58.78 176 LYS A CA 1
ATOM 1391 C C . LYS A 1 176 ? -4.501 -16.766 14.976 1.00 58.78 176 LYS A C 1
ATOM 1393 O O . LYS A 1 176 ? -4.002 -16.754 16.081 1.00 58.78 176 LYS A O 1
ATOM 1398 N N . THR A 1 177 ? -5.786 -16.504 14.716 1.00 56.59 177 THR A N 1
ATOM 1399 C CA . THR A 1 177 ? -6.731 -15.642 15.463 1.00 56.59 177 THR A CA 1
ATOM 1400 C C . THR A 1 177 ? -6.507 -14.157 15.161 1.00 56.59 1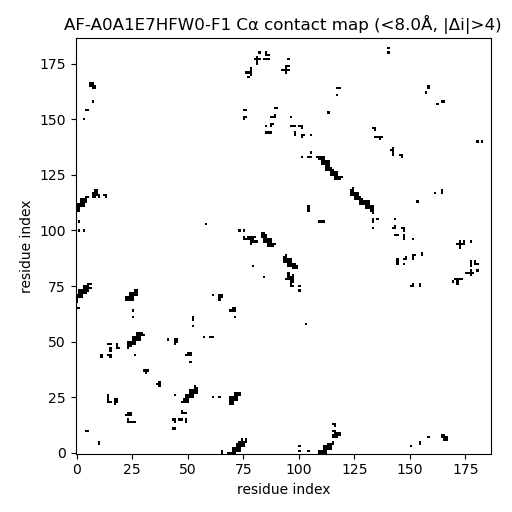77 THR A C 1
ATOM 1402 O O . THR A 1 177 ? -5.428 -13.607 15.342 1.00 56.59 177 THR A O 1
ATOM 1405 N N . CYS A 1 178 ? -7.513 -13.527 14.562 1.00 50.91 178 CYS A N 1
ATOM 1406 C CA . CYS A 1 178 ? -7.639 -12.082 14.392 1.00 50.91 178 CYS A CA 1
ATOM 1407 C C . CYS A 1 178 ? -9.033 -11.830 14.962 1.00 50.91 178 CYS A C 1
ATOM 1409 O O . CYS A 1 178 ? -10.021 -12.138 14.300 1.00 50.91 178 CYS A O 1
ATOM 1411 N N . GLU A 1 179 ? -9.097 -11.496 16.252 1.00 51.12 179 GLU A N 1
ATOM 1412 C CA . GLU A 1 179 ? -10.369 -11.186 16.903 1.00 51.12 179 GLU A CA 1
ATOM 1413 C C . GLU A 1 179 ? -10.985 -9.952 16.228 1.00 51.12 179 GLU A C 1
ATOM 1415 O O . GLU A 1 179 ? -10.236 -9.086 15.749 1.00 51.12 179 GLU A O 1
ATOM 1420 N N . PRO A 1 180 ? -12.325 -9.864 16.145 1.00 51.78 180 PRO A N 1
ATOM 1421 C CA . PRO A 1 180 ? -12.989 -8.630 15.756 1.00 51.78 180 PRO A CA 1
ATOM 1422 C C . PRO A 1 180 ? -12.423 -7.472 16.581 1.00 51.78 180 PRO A C 1
ATOM 1424 O O . PRO A 1 180 ? -12.164 -7.615 17.776 1.00 51.78 180 PRO A O 1
ATOM 1427 N N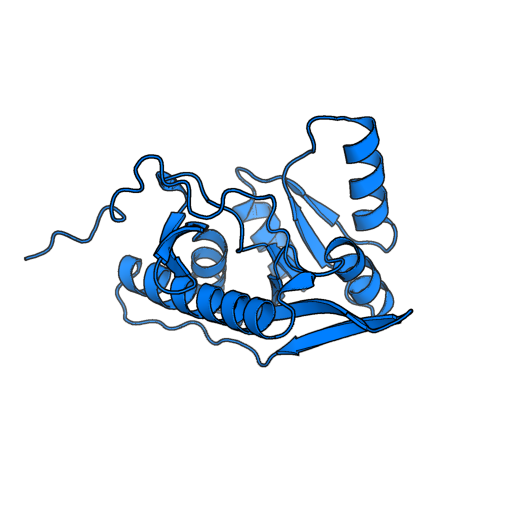 . TRP A 1 181 ? -12.177 -6.332 15.938 1.00 43.44 181 TRP A N 1
ATOM 1428 C CA . TRP A 1 181 ? -11.612 -5.171 16.618 1.00 43.44 181 TRP A CA 1
ATOM 1429 C C . TRP A 1 181 ? -12.485 -4.815 17.840 1.00 43.44 181 TRP A C 1
ATOM 1431 O O . TRP A 1 181 ? -13.702 -4.702 17.671 1.00 43.44 181 TRP A O 1
ATOM 1441 N N . PRO A 1 182 ? -11.918 -4.636 19.053 1.00 41.00 182 PRO A N 1
ATOM 1442 C CA . PRO A 1 182 ? -12.727 -4.401 20.244 1.00 41.00 182 PRO A CA 1
ATOM 1443 C C . PRO A 1 182 ? -13.540 -3.114 20.061 1.00 41.00 182 PRO A C 1
ATOM 1445 O O . PRO A 1 182 ? -12.980 -2.033 19.841 1.00 41.00 182 PRO A O 1
ATOM 1448 N N . GLY A 1 183 ? -14.86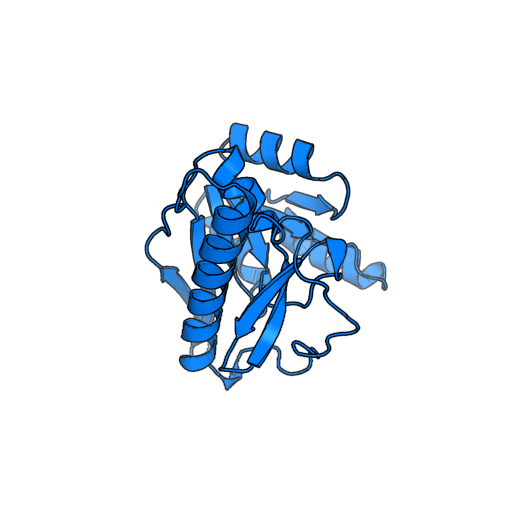7 -3.268 20.080 1.00 51.56 183 GLY A N 1
ATOM 1449 C CA . GLY A 1 183 ? -15.840 -2.205 19.814 1.00 51.56 183 GLY A CA 1
ATOM 1450 C C . GLY A 1 183 ? -17.068 -2.612 18.988 1.00 51.56 183 GLY A C 1
ATOM 1451 O O . GLY A 1 183 ? -17.798 -1.720 18.566 1.00 51.56 183 GLY A O 1
ATOM 1452 N N . THR A 1 184 ? -17.292 -3.905 18.728 1.00 43.94 184 THR A N 1
ATOM 1453 C CA . THR A 1 184 ? -18.508 -4.402 18.050 1.00 43.94 184 THR A CA 1
ATOM 1454 C C . THR A 1 184 ? -19.642 -4.807 18.997 1.00 43.94 184 THR A C 1
ATOM 1456 O O . THR A 1 184 ? -20.750 -5.033 18.523 1.00 43.94 184 THR A O 1
ATOM 1459 N N . ASP A 1 185 ? -19.426 -4.771 20.313 1.00 42.03 185 ASP A N 1
ATOM 1460 C CA . ASP A 1 185 ? -20.479 -5.032 21.297 1.00 42.03 185 ASP A CA 1
ATOM 1461 C C . ASP A 1 185 ? -21.090 -3.715 21.789 1.00 42.03 185 ASP A C 1
ATOM 1463 O O . ASP A 1 185 ? -20.657 -3.114 22.774 1.00 42.03 185 ASP A O 1
ATOM 1467 N N . SER A 1 186 ? -22.104 -3.243 21.068 1.00 44.41 186 SER A N 1
ATOM 1468 C CA . SER A 1 186 ? -23.092 -2.316 21.616 1.00 44.41 186 SER A CA 1
ATOM 1469 C C . SER A 1 186 ? -24.464 -2.585 21.001 1.00 44.41 186 SER A C 1
ATOM 1471 O O . SER A 1 186 ? -24.939 -1.808 20.171 1.00 44.41 186 SER A O 1
ATOM 1473 N N . THR A 1 187 ? -25.065 -3.698 21.415 1.00 38.28 187 THR A N 1
ATOM 1474 C CA . THR A 1 187 ? -26.511 -3.858 21.637 1.00 38.28 187 THR A CA 1
ATOM 1475 C C . THR A 1 187 ? -26.703 -4.882 22.736 1.00 38.28 187 THR A C 1
ATOM 1477 O O . THR A 1 187 ? -26.144 -5.988 22.563 1.00 38.28 187 THR A O 1
#

Radius of gyration: 16.35 Å; Cα contacts (8 Å, |Δi|>4): 333; chains: 1; bounding box: 50×36×44 Å

pLDDT: mean 86.8, std 12.79, range [38.28, 98.19]

Nearest PDB structures (foldseek):
  5f2z-assembly2_B  TM=8.583E-01  e=1.025E-12  Mycolicibacterium smegmatis MC2 155
  5kn7-assembly1_B-2  TM=8.760E-01  e=2.132E-11  Acinetobacter baumannii NIPH 410
  5knk-assembly1_B-2  TM=8.661E-01  e=4.275E-11  Acinetobacter baumannii NIPH 410
  2l82-assembly1_A  TM=4.668E-01  e=5.446E-01  synthetic construct
  7bqd-assembly1_A  TM=2.999E-01  e=4.119E+00  synthetic construct

Sequence (187 aa):
MLCLTAHIGNWEIIPSVLSLLGDPPASVGRPLEFRAFDLLVSGFRTWHGGSVIPTGHSMRIILKALKQGSIVGILLDQRAKWHEGVLTDFFGRLACTNKGLALLALKIGAPVVPIFLVRDGSRFKMCCNSEVRVIRTGYKAKDIEINTQAYTKIVESMVRRYPTQWNWCYKRWKIKTCEPWPGTDST

Solvent-accessible surface area (backbone atoms only — not comparable to full-atom values): 10496 Å² total; per-residue (Å²): 68,40,30,39,35,43,69,29,49,52,46,80,51,51,44,45,54,36,19,75,74,73,50,36,23,35,36,61,41,69,85,48,91,54,59,72,57,32,52,51,55,48,44,58,40,33,68,57,68,20,41,78,40,57,69,73,90,33,66,66,57,53,52,50,42,42,74,71,64,27,34,37,42,42,69,57,70,55,57,37,55,44,93,53,25,40,80,27,65,57,92,91,36,68,26,37,28,48,33,61,64,31,52,49,29,68,72,71,70,47,50,36,33,39,44,44,31,36,72,52,92,97,44,77,45,79,48,73,52,75,68,44,75,76,63,80,80,88,44,71,70,61,27,34,48,54,39,37,33,53,53,42,48,52,54,47,52,51,36,72,75,42,58,91,41,38,62,75,88,56,74,40,64,71,72,87,69,59,69,77,65,94,79,80,87,83,130